Protein AF-A0A969M7G6-F1 (afdb_monomer_lite)

pLDDT: mean 88.6, std 7.88, range [50.09, 98.25]

Foldseek 3Di:
DFDPDDPPGGHQAAEDEEEDEDADAPCQQVVLVVLCVVVVVVCVVNVLSNHAYEYEYEEDHDPVSVVVCVVVRYLYQYQYPVLLLVLLVVQPARCDDDPPRDPVRNVVSVVSVVPGDPCSVVSSVVSSCVSSVVSVVSSVVSSCLSVVKAFPDKDKDFDFADDDDDDDDVRVVVCVVPDDPVPGHGDTAWMWMWTAIPSRDIDTDIGRDPVVVVVSVVSRND

Secondary structure (DSSP, 8-state):
-EES-BTTB--EE-EEEEEEEES-GGGHHHHHHHHHHHHHHHHHHTGGG--EEEEEEEE---HHHHHHHHHTT-EEEEEEHHHHHHHHGGGT------TTS-HHHHHHHHHHHHTPPTTHHHHHHHHHHHHTHHHHHHHHHHHHHHHH--EEEEEEEEEES-----SSHHHHHHHHHH--GGG----EEEEEEEEEETTS-EEEEEESSHHHHHHHHHHHT-

Radius of gyration: 25.5 Å; chains: 1; bounding box: 55×42×76 Å

Sequence (222 aa):
MEAGGTDDKLGNPKAFIEIAYRRYTKHSRNKAQEIQGAIGPLAHTYAHDHPFIGVVLAGVFTEGSLTQLRSHGFGVLYMPFKSIVKAFNVVGIDADFDEESTDAGVQSKVEAWAKLPAGATARVGSALRRIERAAFTAFLAELEKCLARKVASVYVLALHGRARELADVESAVAFIEEFDEAKAGGSFIRYEVDIRYTNKDEIHATFNAKSEAIKFLRAVST

Structure (mmCIF, N/CA/C/O backbone):
data_AF-A0A969M7G6-F1
#
_entry.id   AF-A0A969M7G6-F1
#
loop_
_atom_site.group_PDB
_atom_site.id
_atom_site.type_symbol
_atom_site.label_atom_id
_atom_site.label_alt_id
_atom_site.label_comp_id
_atom_site.label_asym_id
_atom_site.label_entity_id
_atom_site.label_seq_id
_atom_site.pdbx_PDB_ins_code
_atom_site.Cartn_x
_atom_site.Cartn_y
_atom_site.Cartn_z
_atom_site.occupancy
_atom_site.B_iso_or_equiv
_atom_site.auth_seq_id
_atom_site.auth_comp_id
_atom_site.auth_asym_id
_atom_site.auth_atom_id
_atom_site.pdbx_PDB_model_num
ATOM 1 N N . MET A 1 1 ? 1.464 -10.607 1.367 1.00 73.31 1 MET A N 1
ATOM 2 C CA . MET A 1 1 ? 0.856 -11.663 0.519 1.00 73.31 1 MET A CA 1
ATOM 3 C C . MET A 1 1 ? 1.885 -12.092 -0.499 1.00 73.31 1 MET A C 1
ATOM 5 O O . MET A 1 1 ? 2.536 -11.223 -1.072 1.00 73.31 1 MET A O 1
ATOM 9 N N . GLU A 1 2 ? 2.005 -13.391 -0.738 1.00 79.69 2 GLU A N 1
ATOM 10 C CA . GLU A 1 2 ? 3.012 -13.958 -1.635 1.00 79.69 2 GLU A CA 1
ATOM 11 C C . GLU A 1 2 ? 2.357 -14.966 -2.582 1.00 79.69 2 GLU A C 1
ATOM 13 O O . GLU A 1 2 ? 1.425 -15.670 -2.195 1.00 79.69 2 GLU A O 1
ATOM 18 N N . ALA A 1 3 ? 2.828 -15.031 -3.825 1.00 81.06 3 ALA A N 1
ATOM 19 C CA . ALA A 1 3 ? 2.446 -16.072 -4.771 1.00 81.06 3 ALA A CA 1
ATOM 20 C C . ALA A 1 3 ? 3.418 -17.253 -4.661 1.00 81.06 3 ALA A C 1
ATOM 22 O O . ALA A 1 3 ? 4.632 -17.061 -4.709 1.00 81.06 3 ALA A O 1
ATOM 23 N N . GLY A 1 4 ? 2.888 -18.472 -4.524 1.00 80.06 4 GLY A N 1
ATOM 24 C CA . GLY A 1 4 ? 3.697 -19.695 -4.430 1.00 80.06 4 GLY A CA 1
ATOM 25 C C . GLY A 1 4 ? 4.486 -19.854 -3.124 1.00 80.06 4 GLY A C 1
ATOM 26 O O . GLY A 1 4 ? 5.360 -20.719 -3.059 1.00 80.06 4 GLY A O 1
ATOM 27 N N . GLY A 1 5 ? 4.194 -19.028 -2.113 1.00 82.06 5 GLY A N 1
ATOM 28 C CA . GLY A 1 5 ? 4.747 -19.158 -0.767 1.00 82.06 5 GLY A CA 1
ATOM 29 C C . GLY A 1 5 ? 4.030 -20.237 0.045 1.00 82.06 5 GLY A C 1
ATOM 30 O O . GLY A 1 5 ? 2.867 -20.559 -0.209 1.00 82.06 5 GLY A O 1
ATOM 31 N N . THR A 1 6 ? 4.737 -20.785 1.023 1.00 82.12 6 THR A N 1
ATOM 32 C CA . THR A 1 6 ? 4.229 -21.709 2.044 1.00 82.12 6 THR A CA 1
ATOM 33 C C . THR A 1 6 ? 4.735 -21.253 3.408 1.00 82.12 6 THR A C 1
ATOM 35 O O . THR A 1 6 ? 5.626 -20.411 3.472 1.00 82.12 6 THR A O 1
ATOM 38 N N . ASP A 1 7 ? 4.248 -21.852 4.494 1.00 82.94 7 ASP A N 1
ATOM 39 C CA . ASP A 1 7 ? 4.703 -21.506 5.851 1.00 82.94 7 ASP A CA 1
ATOM 40 C C . ASP A 1 7 ? 6.236 -21.602 6.005 1.00 82.94 7 ASP A C 1
ATOM 42 O O . ASP A 1 7 ? 6.845 -20.769 6.672 1.00 82.94 7 ASP A O 1
ATOM 46 N N . ASP A 1 8 ? 6.870 -22.550 5.301 1.00 88.44 8 ASP A N 1
ATOM 47 C CA . ASP A 1 8 ? 8.324 -22.775 5.345 1.00 88.44 8 ASP A CA 1
ATOM 48 C C . ASP A 1 8 ? 9.116 -22.167 4.168 1.00 88.44 8 ASP A C 1
ATOM 50 O O . ASP A 1 8 ? 10.338 -22.323 4.093 1.00 88.44 8 ASP A O 1
ATOM 54 N N . LYS A 1 9 ? 8.456 -21.513 3.200 1.00 86.38 9 LYS A N 1
ATOM 55 C CA . LYS A 1 9 ? 9.115 -21.024 1.978 1.00 86.38 9 LYS A CA 1
ATOM 56 C C . LYS A 1 9 ? 8.538 -19.695 1.524 1.00 86.38 9 LYS A C 1
ATOM 58 O O . LYS A 1 9 ? 7.360 -19.604 1.190 1.00 86.38 9 LYS A O 1
ATOM 63 N N . LEU A 1 10 ? 9.420 -18.711 1.379 1.00 81.06 10 LEU A N 1
ATOM 64 C CA . LEU A 1 10 ? 9.074 -17.424 0.786 1.00 81.06 10 LEU A CA 1
ATOM 65 C C . LEU A 1 10 ? 8.645 -17.602 -0.677 1.00 81.06 10 LEU A C 1
ATOM 67 O O . LEU A 1 10 ? 9.361 -18.203 -1.487 1.00 81.06 10 LEU A O 1
ATOM 71 N N . GLY A 1 11 ? 7.462 -17.084 -0.990 1.00 83.69 11 GLY A N 1
ATOM 72 C CA . GLY A 1 11 ? 6.969 -16.914 -2.350 1.00 83.69 11 GLY A CA 1
ATOM 73 C C . GLY A 1 11 ? 7.357 -15.556 -2.928 1.00 83.69 11 GLY A C 1
ATOM 74 O O . GLY A 1 11 ? 8.091 -14.782 -2.318 1.00 83.69 11 GLY A O 1
ATOM 75 N N . ASN A 1 12 ? 6.822 -15.237 -4.105 1.00 83.44 12 ASN A N 1
ATOM 76 C CA . ASN A 1 12 ? 7.039 -13.934 -4.734 1.00 83.44 12 ASN A CA 1
ATOM 77 C C . ASN A 1 12 ? 6.085 -12.907 -4.109 1.00 83.44 12 ASN A C 1
ATOM 79 O O . ASN A 1 12 ? 4.863 -13.087 -4.229 1.00 83.44 12 ASN A O 1
ATOM 83 N N . PRO A 1 13 ? 6.574 -11.840 -3.453 1.00 88.44 13 PRO A N 1
ATOM 84 C CA . PRO A 1 13 ? 5.705 -10.855 -2.827 1.00 88.44 13 PRO A CA 1
ATOM 85 C C . PRO A 1 13 ? 4.804 -10.175 -3.851 1.00 88.44 13 PRO A C 1
ATOM 87 O O . PRO A 1 13 ? 5.259 -9.638 -4.855 1.00 88.44 13 PRO A O 1
ATOM 90 N N . LYS A 1 14 ? 3.496 -10.187 -3.590 1.00 89.25 14 LYS A N 1
ATOM 91 C CA . LYS A 1 14 ? 2.496 -9.519 -4.438 1.00 89.25 14 LYS A CA 1
ATOM 92 C C . LYS A 1 14 ? 1.907 -8.277 -3.784 1.00 89.25 14 LYS A C 1
ATOM 94 O O . LYS A 1 14 ? 1.402 -7.404 -4.481 1.00 89.25 14 LYS A O 1
ATOM 99 N N . ALA A 1 15 ? 1.983 -8.186 -2.457 1.00 93.19 15 ALA A N 1
ATOM 100 C CA . ALA A 1 15 ? 1.577 -6.993 -1.732 1.00 93.19 15 ALA A CA 1
ATOM 101 C C . ALA A 1 15 ? 2.295 -6.855 -0.385 1.00 93.19 15 ALA A C 1
ATOM 103 O O . ALA A 1 15 ? 2.347 -7.821 0.390 1.00 93.19 15 ALA A O 1
ATOM 104 N N . PHE A 1 16 ? 2.731 -5.631 -0.093 1.00 95.12 16 PHE A N 1
ATOM 105 C CA . PHE A 1 16 ? 3.168 -5.166 1.220 1.00 95.12 16 PHE A CA 1
ATOM 106 C C . PHE A 1 16 ? 2.138 -4.177 1.754 1.00 95.12 16 PHE A C 1
ATOM 108 O O . PHE A 1 16 ? 1.860 -3.162 1.118 1.00 95.12 16 PHE A O 1
ATOM 115 N N . ILE A 1 17 ? 1.539 -4.487 2.902 1.00 95.44 17 ILE A N 1
ATOM 116 C CA . ILE A 1 17 ? 0.495 -3.657 3.500 1.00 95.44 17 ILE A CA 1
ATOM 117 C C . ILE A 1 17 ? 0.842 -3.426 4.961 1.00 95.44 17 ILE A C 1
ATOM 119 O O . ILE A 1 17 ? 0.882 -4.375 5.739 1.00 95.44 17 ILE A O 1
ATOM 123 N N . GLU A 1 18 ? 1.051 -2.164 5.320 1.00 95.94 18 GLU A N 1
ATOM 124 C CA . GLU A 1 18 ? 1.282 -1.753 6.704 1.00 95.94 18 GLU A CA 1
ATOM 125 C C . GLU A 1 18 ? -0.018 -1.239 7.325 1.00 95.94 18 GLU A C 1
ATOM 127 O O . GLU A 1 18 ? -0.848 -0.617 6.656 1.00 95.94 18 GLU A O 1
ATOM 132 N N . ILE A 1 19 ? -0.203 -1.480 8.621 1.00 95.44 19 ILE A N 1
ATOM 133 C CA . ILE A 1 19 ? -1.392 -1.045 9.357 1.00 95.44 19 ILE A CA 1
ATOM 134 C C . ILE A 1 19 ? -0.952 -0.142 10.502 1.00 95.44 19 ILE A C 1
ATOM 136 O O . ILE A 1 19 ? -0.104 -0.515 11.307 1.00 95.44 19 ILE A O 1
ATOM 140 N N . ALA A 1 20 ? -1.552 1.043 10.618 1.00 94.56 20 ALA A N 1
ATOM 141 C CA . ALA A 1 20 ? -1.228 1.967 11.697 1.00 94.56 20 ALA A CA 1
ATOM 142 C C . ALA A 1 20 ? -2.465 2.657 12.274 1.00 94.56 20 ALA A C 1
ATOM 144 O O . ALA A 1 20 ? -3.337 3.138 11.552 1.00 94.56 20 ALA A O 1
ATOM 145 N N . TYR A 1 21 ? -2.487 2.777 13.601 1.00 92.62 21 TYR A N 1
ATOM 146 C CA . TYR A 1 21 ? -3.456 3.582 14.335 1.00 92.62 21 TYR A CA 1
ATOM 147 C C . TYR A 1 21 ? -2.776 4.783 15.001 1.00 92.62 21 TYR A C 1
ATOM 149 O O . TYR A 1 21 ? -1.680 4.665 15.564 1.00 92.62 21 TYR A O 1
ATOM 157 N N . ARG A 1 22 ? -3.427 5.950 14.956 1.00 90.25 22 ARG A N 1
ATOM 158 C CA . ARG A 1 22 ? -2.969 7.175 15.628 1.00 90.25 22 ARG A CA 1
ATOM 159 C C . ARG A 1 22 ? -4.130 7.932 16.252 1.00 90.25 22 ARG A C 1
ATOM 161 O O . ARG A 1 22 ? -5.163 8.097 15.621 1.00 90.25 22 ARG A O 1
ATOM 168 N N . ARG A 1 23 ? -3.938 8.474 17.456 1.00 84.94 23 ARG A N 1
ATOM 169 C CA . ARG A 1 23 ? -4.946 9.322 18.114 1.00 84.94 23 ARG A CA 1
ATOM 170 C C . ARG A 1 23 ? -4.686 10.826 17.977 1.00 84.94 23 ARG A C 1
ATOM 172 O O . ARG A 1 23 ? -5.643 11.597 17.999 1.00 84.94 23 ARG A O 1
ATOM 179 N N . TYR A 1 24 ? -3.430 11.228 17.770 1.00 79.62 24 TYR A N 1
ATOM 180 C CA . TYR A 1 24 ? -2.993 12.629 17.790 1.00 79.62 24 TYR A CA 1
ATOM 181 C C . TYR A 1 24 ? -2.237 13.032 16.519 1.00 79.62 24 TYR A C 1
ATOM 183 O O . TYR A 1 24 ? -1.499 12.235 15.936 1.00 79.62 24 TYR A O 1
ATOM 191 N N . THR A 1 25 ? -2.381 14.298 16.113 1.00 71.25 25 THR A N 1
ATOM 192 C CA . THR A 1 25 ? -1.788 14.849 14.880 1.00 71.25 25 THR A CA 1
ATOM 193 C C . THR A 1 25 ? -0.277 15.072 14.965 1.00 71.25 25 THR A C 1
ATOM 195 O O . THR A 1 25 ? 0.385 14.952 13.930 1.00 71.25 25 THR A O 1
ATOM 198 N N . LYS A 1 26 ? 0.271 15.351 16.166 1.00 73.00 26 LYS A N 1
ATOM 199 C CA . LYS A 1 26 ? 1.675 15.766 16.411 1.00 73.00 26 LYS A CA 1
ATOM 200 C C . LYS A 1 26 ? 2.723 14.844 15.766 1.00 73.00 26 LYS A C 1
ATOM 202 O O . LYS A 1 26 ? 3.787 15.310 15.380 1.00 73.00 26 LYS A O 1
ATOM 207 N N . HIS A 1 27 ? 2.405 13.560 15.581 1.00 75.25 27 HIS A N 1
ATOM 208 C CA . HIS A 1 27 ? 3.323 12.561 15.013 1.00 75.25 27 HIS A CA 1
ATOM 209 C C . HIS A 1 27 ? 2.786 11.856 13.758 1.00 75.25 27 HIS A C 1
ATOM 211 O O . HIS A 1 27 ? 3.322 10.827 13.347 1.00 75.25 27 HIS A O 1
ATOM 217 N N . SER A 1 28 ? 1.732 12.388 13.133 1.00 80.31 28 SER A N 1
ATOM 218 C CA . SER A 1 28 ? 1.137 11.792 11.923 1.00 80.31 28 SER A CA 1
ATOM 219 C C . SER A 1 28 ? 2.122 11.749 10.746 1.00 80.31 28 SER A C 1
ATOM 221 O O . SER A 1 28 ? 2.240 10.715 10.089 1.00 80.31 28 SER A O 1
ATOM 223 N N . ARG A 1 29 ? 2.903 12.822 10.551 1.00 84.81 29 ARG A N 1
ATOM 224 C CA . ARG A 1 29 ? 3.941 12.901 9.510 1.00 84.81 29 ARG A CA 1
ATOM 225 C C . ARG A 1 29 ? 5.091 11.925 9.760 1.00 84.81 29 ARG A C 1
ATOM 227 O O . ARG A 1 29 ? 5.474 11.200 8.849 1.00 84.81 29 ARG A O 1
ATOM 234 N N . ASN A 1 30 ? 5.586 11.857 10.997 1.00 87.94 30 ASN A N 1
ATOM 235 C CA . ASN A 1 30 ? 6.646 10.915 11.372 1.00 87.94 30 ASN A CA 1
ATOM 236 C C . ASN A 1 30 ? 6.187 9.473 11.142 1.00 87.94 30 ASN A C 1
ATOM 238 O O . ASN A 1 30 ? 6.932 8.675 10.588 1.00 87.94 30 ASN A O 1
ATOM 242 N N . LYS A 1 31 ? 4.927 9.151 11.470 1.00 90.88 31 LYS A N 1
ATOM 243 C CA . LYS A 1 31 ? 4.390 7.812 11.210 1.00 90.88 31 LYS A CA 1
ATOM 244 C C . LYS A 1 31 ? 4.300 7.498 9.720 1.00 90.88 31 LYS A C 1
ATOM 246 O O . LYS A 1 31 ? 4.636 6.389 9.329 1.00 90.88 31 LYS A O 1
ATOM 251 N N . ALA A 1 32 ? 3.890 8.454 8.888 1.00 90.62 32 ALA A N 1
ATOM 252 C CA . ALA A 1 32 ? 3.923 8.266 7.439 1.00 90.62 32 ALA A CA 1
ATOM 253 C C . ALA A 1 32 ? 5.352 7.983 6.936 1.00 90.62 32 ALA A C 1
ATOM 255 O O . ALA A 1 32 ? 5.535 7.087 6.118 1.00 90.62 32 ALA A O 1
ATOM 256 N N . GLN A 1 33 ? 6.363 8.672 7.473 1.00 91.75 33 GLN A N 1
ATOM 257 C CA . GLN A 1 33 ? 7.773 8.427 7.143 1.00 91.75 33 GLN A CA 1
ATOM 258 C C . GLN A 1 33 ? 8.279 7.066 7.640 1.00 91.75 33 GLN A C 1
ATOM 260 O O . GLN A 1 33 ? 8.970 6.383 6.896 1.00 91.75 33 GLN A O 1
ATOM 265 N N . GLU A 1 34 ? 7.912 6.637 8.852 1.00 93.62 34 GLU A N 1
ATOM 266 C CA . GLU A 1 34 ? 8.230 5.292 9.363 1.00 93.62 34 GLU A CA 1
ATOM 267 C C . GLU A 1 34 ? 7.677 4.202 8.434 1.00 93.62 34 GLU A C 1
ATOM 269 O O . GLU A 1 34 ? 8.389 3.267 8.081 1.00 93.62 34 GLU A O 1
ATOM 274 N N . ILE A 1 35 ? 6.419 4.346 7.999 1.00 94.12 35 ILE A N 1
ATOM 275 C CA . ILE A 1 35 ? 5.759 3.398 7.088 1.00 94.12 35 ILE A CA 1
ATOM 276 C C . ILE A 1 35 ? 6.490 3.356 5.740 1.00 94.12 35 ILE A C 1
ATOM 278 O O . ILE A 1 35 ? 6.764 2.278 5.213 1.00 94.12 35 ILE A O 1
ATOM 282 N N . GLN A 1 36 ? 6.853 4.522 5.202 1.00 92.94 36 GLN A N 1
ATOM 283 C CA . GLN A 1 36 ? 7.645 4.615 3.975 1.00 92.94 36 GLN A CA 1
ATOM 284 C C . GLN A 1 36 ? 9.022 3.971 4.129 1.00 92.94 36 GLN A C 1
ATOM 286 O O . GLN A 1 36 ? 9.447 3.237 3.243 1.00 92.94 36 GLN A O 1
ATOM 291 N N . GLY A 1 37 ? 9.699 4.208 5.252 1.00 91.75 37 GLY A N 1
ATOM 292 C CA . GLY A 1 37 ? 11.002 3.618 5.548 1.00 91.75 37 GLY A CA 1
ATOM 293 C C . GLY A 1 37 ? 10.954 2.099 5.723 1.00 91.75 37 GLY A C 1
ATOM 294 O O . GLY A 1 37 ? 11.943 1.436 5.435 1.00 91.75 37 GLY A O 1
ATOM 295 N N . ALA A 1 38 ? 9.816 1.542 6.145 1.00 92.56 38 ALA A N 1
ATOM 296 C CA . ALA A 1 38 ? 9.631 0.100 6.290 1.00 92.56 38 ALA A CA 1
ATOM 297 C C . ALA A 1 38 ? 9.291 -0.592 4.958 1.00 92.56 38 ALA A C 1
ATOM 299 O O . ALA A 1 38 ? 9.902 -1.600 4.610 1.00 92.56 38 ALA A O 1
ATOM 300 N N . ILE A 1 39 ? 8.333 -0.052 4.196 1.00 93.25 39 ILE A N 1
ATOM 301 C CA . ILE A 1 39 ? 7.860 -0.684 2.952 1.00 93.25 39 ILE A CA 1
ATOM 302 C C . ILE A 1 39 ? 8.731 -0.322 1.746 1.00 93.25 39 ILE A C 1
ATOM 304 O O . ILE A 1 39 ? 8.930 -1.161 0.872 1.00 93.25 39 ILE A O 1
ATOM 308 N N . GLY A 1 40 ? 9.268 0.897 1.681 1.00 89.94 40 GLY A N 1
ATOM 309 C CA . GLY A 1 40 ? 10.064 1.377 0.549 1.00 89.94 40 GLY A CA 1
ATOM 310 C C . GLY A 1 40 ? 11.240 0.461 0.185 1.00 89.94 40 GLY A C 1
ATOM 311 O O . GLY A 1 40 ? 11.355 0.088 -0.983 1.00 89.94 40 GLY A O 1
ATOM 312 N N . PRO A 1 41 ? 12.075 0.026 1.151 1.00 92.31 41 PRO A N 1
ATOM 313 C CA . PRO A 1 41 ? 13.156 -0.918 0.882 1.00 92.31 41 PRO A CA 1
ATOM 314 C C . PRO A 1 41 ? 12.655 -2.247 0.314 1.00 92.31 41 PRO A C 1
ATOM 316 O O . PRO A 1 41 ? 13.229 -2.743 -0.649 1.00 92.31 41 PRO A O 1
ATOM 319 N N . LEU A 1 42 ? 11.552 -2.788 0.843 1.00 91.44 42 LEU A N 1
ATOM 320 C CA . LEU A 1 42 ? 10.951 -4.026 0.336 1.00 91.44 42 LEU A CA 1
ATOM 321 C C . LEU A 1 42 ? 10.437 -3.846 -1.097 1.00 91.44 42 LEU A C 1
ATOM 323 O O . LEU A 1 42 ? 10.711 -4.674 -1.961 1.00 91.44 42 LEU A O 1
ATOM 327 N N . ALA A 1 43 ? 9.748 -2.741 -1.377 1.00 88.31 43 ALA A N 1
ATOM 328 C CA . ALA A 1 43 ? 9.272 -2.420 -2.718 1.00 88.31 43 ALA A CA 1
ATOM 329 C C . ALA A 1 43 ? 10.425 -2.321 -3.729 1.00 88.31 43 ALA A C 1
ATOM 331 O O . ALA A 1 43 ? 10.285 -2.769 -4.863 1.00 88.31 43 ALA A O 1
ATOM 332 N N . HIS A 1 44 ? 11.576 -1.788 -3.305 1.00 87.62 44 HIS A N 1
ATOM 333 C CA . HIS A 1 44 ? 12.779 -1.730 -4.129 1.00 87.62 44 HIS A CA 1
ATOM 334 C C . HIS A 1 44 ? 13.417 -3.112 -4.330 1.00 87.62 44 HIS A C 1
ATOM 336 O O . HIS A 1 44 ? 13.716 -3.489 -5.461 1.00 87.62 44 HIS A O 1
ATOM 342 N N . THR A 1 45 ? 13.580 -3.897 -3.260 1.00 89.38 45 THR A N 1
ATOM 343 C CA . THR A 1 45 ? 14.127 -5.263 -3.329 1.00 89.38 45 THR A CA 1
ATOM 344 C C . THR A 1 45 ? 13.308 -6.163 -4.253 1.00 89.38 45 THR A C 1
ATOM 346 O O . THR A 1 45 ? 13.877 -6.948 -5.007 1.00 89.38 45 THR A O 1
ATOM 349 N N . TYR A 1 46 ? 11.982 -6.021 -4.231 1.00 87.62 46 TYR A N 1
ATOM 350 C CA . TYR A 1 46 ? 11.053 -6.816 -5.033 1.00 87.62 46 TYR A CA 1
ATOM 351 C C . TYR A 1 46 ? 10.484 -6.036 -6.227 1.00 87.62 46 TYR A C 1
ATOM 353 O O . TYR A 1 46 ? 9.405 -6.355 -6.719 1.00 87.62 46 TYR A O 1
ATOM 361 N N . ALA A 1 47 ? 11.200 -5.024 -6.734 1.00 84.06 47 ALA A N 1
ATOM 362 C CA . ALA A 1 47 ? 10.713 -4.174 -7.825 1.00 84.06 47 ALA A CA 1
ATOM 363 C C . ALA A 1 47 ? 10.344 -4.969 -9.093 1.00 84.06 47 ALA A C 1
ATOM 365 O O . ALA A 1 47 ? 9.414 -4.602 -9.805 1.00 84.06 47 ALA A O 1
ATOM 366 N N . HIS A 1 48 ? 11.018 -6.096 -9.342 1.00 78.50 48 HIS A N 1
ATOM 367 C CA . HIS A 1 48 ? 10.728 -6.994 -10.464 1.00 78.50 48 HIS A CA 1
ATOM 368 C C . HIS A 1 48 ? 9.382 -7.723 -10.347 1.00 78.50 48 HIS A C 1
ATOM 370 O O . HIS A 1 48 ? 8.797 -8.079 -11.366 1.00 78.50 48 HIS A O 1
ATOM 376 N N . ASP A 1 49 ? 8.872 -7.914 -9.128 1.00 79.94 49 ASP A N 1
ATOM 377 C CA . ASP A 1 49 ? 7.522 -8.431 -8.883 1.00 79.94 49 ASP A CA 1
ATOM 378 C C . ASP A 1 49 ? 6.472 -7.313 -8.880 1.00 79.94 49 ASP A C 1
ATOM 380 O O . ASP A 1 49 ? 5.270 -7.592 -8.865 1.00 79.94 49 ASP A O 1
ATOM 384 N N . HIS A 1 50 ? 6.937 -6.056 -8.885 1.00 83.81 50 HIS A N 1
ATOM 385 C CA . HIS A 1 50 ? 6.181 -4.808 -8.859 1.00 83.81 50 HIS A CA 1
ATOM 386 C C . HIS A 1 50 ? 4.972 -4.886 -7.897 1.00 83.81 50 HIS A C 1
ATOM 388 O O . HIS A 1 50 ? 3.827 -4.731 -8.334 1.00 83.81 50 HIS A O 1
ATOM 394 N N . PRO A 1 51 ? 5.204 -5.213 -6.610 1.00 90.56 51 PRO A N 1
ATOM 395 C CA . PRO A 1 51 ? 4.154 -5.535 -5.650 1.00 90.56 51 PRO A CA 1
ATOM 396 C C . PRO A 1 51 ? 3.259 -4.331 -5.365 1.00 90.56 51 PRO A C 1
ATOM 398 O O . PRO A 1 51 ? 3.701 -3.182 -5.397 1.00 90.56 51 PRO A O 1
ATOM 401 N N . PHE A 1 52 ? 2.009 -4.595 -4.989 1.00 93.94 52 PHE A N 1
ATOM 402 C CA . PHE A 1 52 ? 1.152 -3.559 -4.429 1.00 93.94 52 PHE A CA 1
ATOM 403 C C . PHE A 1 52 ? 1.738 -3.065 -3.103 1.00 93.94 52 PHE A C 1
ATOM 405 O O . PHE A 1 52 ? 1.951 -3.857 -2.181 1.00 93.94 52 PHE A O 1
ATOM 412 N N . ILE A 1 53 ? 1.954 -1.760 -2.974 1.00 95.81 53 ILE A N 1
ATOM 413 C CA . ILE A 1 53 ? 2.308 -1.140 -1.697 1.00 95.81 53 ILE A CA 1
ATOM 414 C C . ILE A 1 53 ? 1.093 -0.412 -1.136 1.00 95.81 53 ILE A C 1
ATOM 416 O O . ILE A 1 53 ? 0.504 0.458 -1.774 1.00 95.81 53 ILE A O 1
ATOM 420 N N . GLY A 1 54 ? 0.684 -0.803 0.064 1.00 96.81 54 GLY A N 1
ATOM 421 C CA . GLY A 1 54 ? -0.548 -0.342 0.677 1.00 96.81 54 GLY A CA 1
ATOM 422 C C . GLY A 1 54 ? -0.368 0.065 2.126 1.00 96.81 54 GLY A C 1
ATOM 423 O O . GLY A 1 54 ? 0.544 -0.378 2.823 1.00 96.81 54 GLY A O 1
ATOM 424 N N . VAL A 1 55 ? -1.283 0.899 2.599 1.00 97.56 55 VAL A N 1
ATOM 425 C CA . VAL A 1 55 ? -1.361 1.261 4.006 1.00 97.56 55 VAL A CA 1
ATOM 426 C C . VAL A 1 55 ? -2.810 1.387 4.461 1.00 97.56 55 VAL A C 1
ATOM 428 O O . VAL A 1 55 ? -3.638 2.021 3.804 1.00 97.56 55 VAL A O 1
ATOM 431 N N . VAL A 1 56 ? -3.106 0.786 5.612 1.00 97.38 56 VAL A N 1
ATOM 432 C CA . VAL A 1 56 ? -4.386 0.912 6.310 1.00 97.38 56 VAL A CA 1
ATOM 433 C C . VAL A 1 56 ? -4.180 1.788 7.539 1.00 97.38 56 VAL A C 1
ATOM 435 O O . VAL A 1 56 ? -3.545 1.396 8.516 1.00 97.38 56 VAL A O 1
ATOM 438 N N . LEU A 1 57 ? -4.716 3.000 7.482 1.00 97.00 57 LEU A N 1
ATOM 439 C CA . LEU A 1 57 ? -4.574 4.023 8.504 1.00 97.00 57 LEU A CA 1
ATOM 440 C C . LEU A 1 57 ? -5.884 4.211 9.252 1.00 97.00 57 LEU A C 1
ATOM 442 O O . LEU A 1 57 ? -6.935 4.407 8.647 1.00 97.00 57 LEU A O 1
ATOM 446 N N . ALA A 1 58 ? -5.815 4.215 10.575 1.00 95.12 58 ALA A N 1
ATOM 447 C CA . ALA A 1 58 ? -6.956 4.447 11.441 1.00 95.12 58 ALA A CA 1
ATOM 448 C C . ALA A 1 58 ? -6.677 5.593 12.424 1.00 95.12 58 ALA A C 1
ATOM 450 O O . ALA A 1 58 ? -5.580 5.715 12.972 1.00 95.12 58 ALA A O 1
ATOM 451 N N . GLY A 1 59 ? -7.686 6.421 12.679 1.00 94.12 59 GLY A N 1
ATOM 452 C CA . GLY A 1 59 ? -7.622 7.479 13.678 1.00 94.12 59 GLY A CA 1
ATOM 453 C C . GLY A 1 59 ? -7.316 8.854 13.081 1.00 94.12 59 GLY A C 1
ATOM 454 O O . GLY A 1 59 ? -8.099 9.348 12.278 1.00 94.12 59 GLY A O 1
ATOM 455 N N . VAL A 1 60 ? -6.246 9.520 13.510 1.00 93.38 60 VAL A N 1
ATOM 456 C CA . VAL A 1 60 ? -5.971 10.926 13.178 1.00 93.38 60 VAL A CA 1
ATOM 457 C C . VAL A 1 60 ? -4.701 11.057 12.340 1.00 93.38 60 VAL A C 1
ATOM 459 O O . VAL A 1 60 ? -3.585 10.984 12.856 1.00 93.38 60 VAL A O 1
ATOM 462 N N . PHE A 1 61 ? -4.886 11.305 11.043 1.00 94.38 61 PHE A N 1
ATOM 463 C CA . PHE A 1 61 ? -3.824 11.617 10.085 1.00 94.38 61 PHE A CA 1
ATOM 464 C C . PHE A 1 61 ? -4.130 12.931 9.360 1.00 94.38 61 PHE A C 1
ATOM 466 O O . PHE A 1 61 ? -5.285 13.231 9.064 1.00 94.38 61 PHE A O 1
ATOM 473 N N . THR A 1 62 ? -3.095 13.729 9.096 1.00 93.75 62 THR A N 1
ATOM 474 C CA . THR A 1 62 ? -3.224 14.989 8.349 1.00 93.75 62 THR A CA 1
ATOM 475 C C . THR A 1 62 ? -3.256 14.733 6.843 1.00 93.75 62 THR A C 1
ATOM 477 O O . THR A 1 62 ? -2.587 13.818 6.361 1.00 93.75 62 THR A O 1
ATOM 480 N N . GLU A 1 63 ? -3.941 15.588 6.077 1.00 93.69 63 GLU A N 1
ATOM 481 C CA . GLU A 1 63 ? -3.967 15.492 4.605 1.00 93.69 63 GLU A CA 1
ATOM 482 C C . GLU A 1 63 ? -2.571 15.542 3.973 1.00 93.69 63 GLU A C 1
ATOM 484 O O . GLU A 1 63 ? -2.317 14.857 2.984 1.00 93.69 63 GLU A O 1
ATOM 489 N N . GLY A 1 64 ? -1.633 16.284 4.574 1.00 93.56 64 GLY A N 1
ATOM 490 C CA . GLY A 1 64 ? -0.235 16.289 4.138 1.00 93.56 64 GLY A CA 1
ATOM 491 C C . GLY A 1 64 ? 0.423 14.910 4.250 1.00 93.56 64 GLY A C 1
ATOM 492 O O . GLY A 1 64 ? 1.117 14.488 3.330 1.00 93.56 64 GLY A O 1
ATOM 493 N N . SER A 1 65 ? 0.149 14.169 5.329 1.00 93.31 65 SER A N 1
ATOM 494 C CA . SER A 1 65 ? 0.677 12.808 5.520 1.00 93.31 65 SER A CA 1
ATOM 495 C C . SER A 1 65 ? 0.050 11.816 4.535 1.00 93.31 65 SER A C 1
ATOM 497 O O . SER A 1 65 ? 0.745 10.968 3.979 1.00 93.31 65 SER A O 1
ATOM 499 N N . LEU A 1 66 ? -1.260 11.940 4.287 1.00 95.69 66 LEU A N 1
ATOM 500 C CA . LEU A 1 66 ? -1.976 11.091 3.329 1.00 95.69 66 LEU A CA 1
ATOM 501 C C . LEU A 1 66 ? -1.511 11.352 1.893 1.00 95.69 66 LEU A C 1
ATOM 503 O O . LEU A 1 66 ? -1.253 10.413 1.146 1.00 95.69 66 LEU A O 1
ATOM 507 N N . THR A 1 67 ? -1.372 12.625 1.519 1.00 95.25 67 THR A N 1
ATOM 508 C CA . THR A 1 67 ? -0.850 13.038 0.210 1.00 95.25 67 THR A CA 1
ATOM 509 C C . THR A 1 67 ? 0.577 12.546 0.021 1.00 95.25 67 THR A C 1
ATOM 511 O O . THR A 1 67 ? 0.866 11.951 -1.008 1.00 95.25 67 THR A O 1
ATOM 514 N N . GLN A 1 68 ? 1.441 12.689 1.030 1.00 93.56 68 GLN A N 1
ATOM 515 C CA . GLN A 1 68 ? 2.807 12.170 0.979 1.00 93.56 68 GLN A CA 1
ATOM 516 C C . GLN A 1 68 ? 2.828 10.668 0.659 1.00 93.56 68 GLN A C 1
ATOM 518 O O . GLN A 1 68 ? 3.548 10.260 -0.247 1.00 93.56 68 GLN A O 1
ATOM 523 N N . LEU A 1 69 ? 2.028 9.851 1.351 1.00 95.50 69 LEU A N 1
ATOM 524 C CA . LEU A 1 69 ? 1.955 8.408 1.087 1.00 95.50 69 LEU A CA 1
ATOM 525 C C . LEU A 1 69 ? 1.491 8.115 -0.346 1.00 95.50 69 LEU A C 1
ATOM 527 O O . LEU A 1 69 ? 2.159 7.366 -1.057 1.00 95.50 69 LEU A O 1
ATOM 531 N N . ARG A 1 70 ? 0.412 8.765 -0.799 1.00 95.50 70 ARG A N 1
ATOM 532 C CA . ARG A 1 70 ? -0.102 8.614 -2.172 1.00 95.50 70 ARG A CA 1
ATOM 533 C C . ARG A 1 70 ? 0.940 9.001 -3.225 1.00 95.50 70 ARG A C 1
ATOM 535 O O . ARG A 1 70 ? 1.126 8.271 -4.189 1.00 95.50 70 ARG A O 1
ATOM 542 N N . SER A 1 71 ? 1.661 10.105 -3.023 1.00 92.56 71 SER A N 1
ATOM 543 C CA . SER A 1 71 ? 2.719 10.567 -3.934 1.00 92.56 71 SER A CA 1
ATOM 544 C C . SER A 1 71 ? 3.913 9.612 -4.022 1.00 92.56 71 SER A C 1
ATOM 546 O O . SER A 1 71 ? 4.639 9.659 -5.005 1.00 92.56 71 SER A O 1
ATOM 548 N N . HIS A 1 72 ? 4.110 8.741 -3.029 1.00 91.62 72 HIS A N 1
ATOM 549 C CA . HIS A 1 72 ? 5.134 7.688 -3.051 1.00 91.62 72 HIS A CA 1
ATOM 550 C C . HIS A 1 72 ? 4.572 6.332 -3.513 1.00 91.62 72 HIS A C 1
ATOM 552 O O . HIS A 1 72 ? 5.183 5.298 -3.266 1.00 91.62 72 HIS A O 1
ATOM 558 N N . GLY A 1 73 ? 3.398 6.326 -4.153 1.00 91.88 73 GLY A N 1
ATOM 559 C CA . GLY A 1 73 ? 2.811 5.138 -4.772 1.00 91.88 73 GLY A CA 1
ATOM 560 C C . GLY A 1 73 ? 1.989 4.248 -3.839 1.00 91.88 73 GLY A C 1
ATOM 561 O O . GLY A 1 73 ? 1.554 3.185 -4.268 1.00 91.88 73 GLY A O 1
ATOM 562 N N . PHE A 1 74 ? 1.740 4.651 -2.587 1.00 96.56 74 PHE A N 1
ATOM 563 C CA . PHE A 1 74 ? 0.925 3.844 -1.676 1.00 96.56 74 PHE A CA 1
ATOM 564 C C . PHE A 1 74 ? -0.562 3.915 -2.029 1.00 96.56 74 PHE A C 1
ATOM 566 O O . PHE A 1 74 ? -1.151 4.998 -2.091 1.00 96.56 74 PHE A O 1
ATOM 573 N N . GLY A 1 75 ? -1.206 2.750 -2.107 1.00 96.75 75 GLY A N 1
ATOM 574 C CA . GLY A 1 75 ? -2.647 2.646 -1.917 1.00 96.75 75 GLY A CA 1
ATOM 575 C C . GLY A 1 75 ? -2.996 2.971 -0.462 1.00 96.75 75 GLY A C 1
ATOM 576 O O . GLY A 1 75 ? -2.449 2.366 0.457 1.00 96.75 75 GLY A O 1
ATOM 577 N N . VAL A 1 76 ? -3.895 3.929 -0.224 1.00 97.56 76 VAL A N 1
ATOM 578 C CA . VAL A 1 76 ? -4.221 4.398 1.135 1.00 97.56 76 VAL A CA 1
ATOM 579 C C . VAL A 1 76 ? -5.681 4.114 1.471 1.00 97.56 76 VAL A C 1
ATOM 581 O O . VAL A 1 76 ? -6.580 4.735 0.904 1.00 97.56 76 VAL A O 1
ATOM 584 N N . LEU A 1 77 ? -5.913 3.243 2.454 1.00 98.06 77 LEU A N 1
ATOM 585 C CA . LEU A 1 77 ? -7.193 3.117 3.148 1.00 98.06 77 LEU A CA 1
ATOM 586 C C . LEU A 1 77 ? -7.117 3.916 4.448 1.00 98.06 77 LEU A C 1
ATOM 588 O O . LEU A 1 77 ? -6.455 3.491 5.388 1.00 98.06 77 LEU A O 1
ATOM 592 N N . TYR A 1 78 ? -7.792 5.062 4.517 1.00 97.56 78 TYR A N 1
ATOM 593 C CA . TYR A 1 78 ? -7.840 5.884 5.727 1.00 97.56 78 TYR A CA 1
ATOM 594 C C . TYR A 1 78 ? -9.233 5.861 6.356 1.00 97.56 78 TYR A C 1
ATOM 596 O O . TYR A 1 78 ? -10.222 6.150 5.692 1.00 97.56 78 TYR A O 1
ATOM 604 N N . MET A 1 79 ? -9.290 5.532 7.646 1.00 97.25 79 MET A N 1
ATOM 605 C CA . MET A 1 79 ? -10.497 5.512 8.465 1.00 97.25 79 MET A CA 1
ATOM 606 C C . MET A 1 79 ? -10.348 6.538 9.598 1.00 97.25 79 MET A C 1
ATOM 608 O O . MET A 1 79 ? -9.601 6.293 10.553 1.00 97.25 79 MET A O 1
ATOM 612 N N . PRO A 1 80 ? -11.028 7.694 9.531 1.00 96.38 80 PRO A N 1
ATOM 613 C CA . PRO A 1 80 ? -10.853 8.752 10.513 1.00 96.38 80 PRO A CA 1
ATOM 614 C C . PRO A 1 80 ? -11.393 8.341 11.888 1.00 96.38 80 PRO A C 1
ATOM 616 O O . PRO A 1 80 ? -12.357 7.584 12.001 1.00 96.38 80 PRO A O 1
ATOM 619 N N . PHE A 1 81 ? -10.816 8.899 12.955 1.00 95.69 81 PHE A N 1
ATOM 620 C CA . PHE A 1 81 ? -11.189 8.583 14.340 1.00 95.69 81 PHE A CA 1
ATOM 621 C C . PHE A 1 81 ? -12.695 8.727 14.606 1.00 95.69 81 PHE A C 1
ATOM 623 O O . PHE A 1 81 ? -13.305 7.864 15.230 1.00 95.69 81 PHE A O 1
ATOM 630 N N . LYS A 1 82 ? -13.332 9.759 14.039 1.00 95.94 82 LYS A N 1
ATOM 631 C CA . LYS A 1 82 ? -14.785 9.971 14.154 1.00 95.94 82 LYS A CA 1
ATOM 632 C C . LYS A 1 82 ? -15.604 8.786 13.631 1.00 95.94 82 LYS A C 1
ATOM 634 O O . LYS A 1 82 ? -16.636 8.448 14.208 1.00 95.94 82 LYS A O 1
ATOM 639 N N . SER A 1 83 ? -15.148 8.137 12.564 1.00 97.56 83 SER A N 1
ATOM 640 C CA . SER A 1 83 ? -15.810 6.954 12.011 1.00 97.56 83 SER A CA 1
ATOM 641 C C . SER A 1 83 ? -15.636 5.731 12.903 1.00 97.56 83 SER A C 1
ATOM 643 O O . SER A 1 83 ? -16.553 4.917 12.999 1.00 97.56 83 SER A O 1
ATOM 645 N N . ILE A 1 84 ? -14.509 5.639 13.613 1.00 96.06 84 ILE A N 1
ATOM 646 C CA . ILE A 1 84 ? -14.267 4.610 14.630 1.00 96.06 84 ILE A CA 1
ATOM 647 C C . ILE A 1 84 ? -15.243 4.802 15.792 1.00 96.06 84 ILE A C 1
ATOM 649 O O . ILE A 1 84 ? -15.999 3.883 16.089 1.00 96.06 84 ILE A O 1
ATOM 653 N N . VAL A 1 85 ? -15.322 6.003 16.374 1.00 96.88 85 VAL A N 1
ATOM 654 C CA . VAL A 1 85 ? -16.284 6.313 17.451 1.00 96.88 85 VAL A CA 1
ATOM 655 C C . VAL A 1 85 ? -17.715 5.972 17.016 1.00 96.88 85 VAL A C 1
ATOM 657 O O . VAL A 1 85 ? -18.432 5.244 17.703 1.00 96.88 85 VAL A O 1
ATOM 660 N N . LYS A 1 86 ? -18.110 6.391 15.807 1.00 97.88 86 LYS A N 1
ATOM 661 C CA . LYS A 1 86 ? -19.428 6.071 15.238 1.00 97.88 86 LYS A CA 1
ATOM 662 C C . LYS A 1 86 ? -19.663 4.564 15.075 1.00 97.88 86 LYS A C 1
ATOM 664 O O . LYS A 1 86 ? -20.790 4.106 15.255 1.00 97.88 86 LYS A O 1
ATOM 669 N N . ALA A 1 87 ? -18.635 3.793 14.726 1.00 97.81 87 ALA A N 1
ATOM 670 C CA . ALA A 1 87 ? -18.736 2.343 14.610 1.00 97.81 87 ALA A CA 1
ATOM 671 C C . ALA A 1 87 ? -18.910 1.663 15.975 1.00 97.81 87 ALA A C 1
ATOM 673 O O . ALA A 1 87 ? -19.674 0.709 16.064 1.00 97.81 87 ALA A O 1
ATOM 674 N N . PHE A 1 88 ? -18.261 2.153 17.033 1.00 97.44 88 PHE A N 1
ATOM 675 C CA . PHE A 1 88 ? -18.406 1.614 18.392 1.00 97.44 88 PHE A CA 1
ATOM 676 C C . PHE A 1 88 ? -19.783 1.914 19.005 1.00 97.44 88 PHE A C 1
ATOM 678 O O . PHE A 1 88 ? -20.347 1.066 19.701 1.00 97.44 88 PHE A O 1
ATOM 685 N N . ASN A 1 89 ? -20.406 3.039 18.642 1.00 96.81 89 ASN A N 1
ATOM 686 C CA . ASN A 1 89 ? -21.756 3.375 19.109 1.00 96.81 89 ASN A CA 1
ATOM 687 C C . ASN A 1 89 ? -22.813 2.311 18.751 1.00 96.81 89 ASN A C 1
ATOM 689 O O . ASN A 1 89 ? -23.817 2.187 19.448 1.00 96.81 89 ASN A O 1
ATOM 693 N N . VAL A 1 90 ? -22.597 1.482 17.717 1.00 97.38 90 VAL A N 1
ATOM 694 C CA . VAL A 1 90 ? -23.541 0.402 17.354 1.00 97.38 90 VAL A CA 1
ATOM 695 C C . VAL A 1 90 ? -23.638 -0.706 18.408 1.00 97.38 90 VAL A C 1
ATOM 697 O O . VAL A 1 90 ? -24.578 -1.501 18.374 1.00 97.38 90 VAL A O 1
ATOM 700 N N . VAL A 1 91 ? -22.664 -0.781 19.318 1.00 97.00 91 VAL A N 1
ATOM 701 C CA . VAL A 1 91 ? -22.650 -1.700 20.464 1.00 97.00 91 VAL A CA 1
ATOM 702 C C . VAL A 1 91 ? -22.781 -0.960 21.798 1.00 97.00 91 VAL A C 1
ATOM 704 O O . VAL A 1 91 ? -22.546 -1.553 22.843 1.00 97.00 91 VAL A O 1
ATOM 707 N N . GLY A 1 92 ? -23.181 0.316 21.770 1.00 96.12 92 GLY A N 1
ATOM 708 C CA . GLY A 1 92 ? -23.412 1.121 22.971 1.00 96.12 92 GLY A CA 1
ATOM 709 C C . GLY A 1 92 ? -22.140 1.612 23.665 1.00 96.12 92 GLY A C 1
ATOM 710 O O . GLY A 1 92 ? -22.214 2.026 24.816 1.00 96.12 92 GLY A O 1
ATOM 711 N N . ILE A 1 93 ? -20.987 1.565 22.991 1.00 96.38 93 ILE A N 1
ATOM 712 C CA . ILE A 1 93 ? -19.724 2.079 23.527 1.00 96.38 93 ILE A CA 1
ATOM 713 C C . ILE A 1 93 ? -19.416 3.409 22.854 1.00 96.38 93 ILE A C 1
ATOM 715 O O . ILE A 1 93 ? -19.190 3.454 21.646 1.00 96.38 93 ILE A O 1
ATOM 719 N N . ASP A 1 94 ? -19.341 4.470 23.649 1.00 94.88 94 ASP A N 1
ATOM 720 C CA . ASP A 1 94 ? -18.689 5.700 23.225 1.00 94.88 94 ASP A CA 1
ATOM 721 C C . ASP A 1 94 ? -17.170 5.511 23.328 1.00 94.88 94 ASP A C 1
ATOM 723 O O . ASP A 1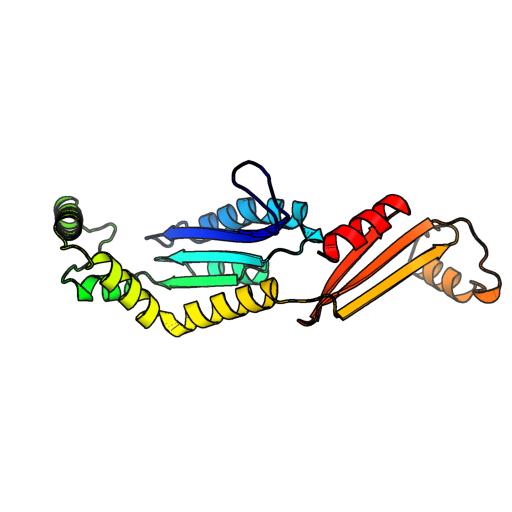 94 ? -16.604 5.494 24.423 1.00 94.88 94 ASP A O 1
ATOM 727 N N . ALA A 1 95 ? -16.516 5.331 22.183 1.00 93.19 95 ALA A N 1
ATOM 728 C CA . ALA A 1 95 ? -15.071 5.149 22.096 1.00 93.19 95 ALA A CA 1
ATOM 729 C C . ALA A 1 95 ? -14.293 6.470 21.968 1.00 93.19 95 ALA A C 1
ATOM 731 O O . ALA A 1 95 ? -13.099 6.429 21.672 1.00 93.19 95 ALA A O 1
ATOM 732 N N . ASP A 1 96 ? -14.937 7.628 22.149 1.00 94.06 96 ASP A N 1
ATOM 733 C CA . ASP A 1 96 ? -14.224 8.904 22.177 1.00 94.06 96 ASP A CA 1
ATOM 734 C C . ASP A 1 96 ? -13.384 9.034 23.456 1.00 94.06 96 ASP A C 1
ATOM 736 O O . ASP A 1 96 ? -13.812 8.645 24.543 1.00 94.06 96 ASP A O 1
ATOM 740 N N . PHE A 1 97 ? -12.168 9.540 23.313 1.00 91.38 97 PHE A N 1
ATOM 741 C CA . PHE A 1 97 ? -11.238 9.860 24.398 1.00 91.38 97 PHE A CA 1
ATOM 742 C C . PHE A 1 97 ? -10.117 10.732 23.838 1.00 91.38 97 PHE A C 1
ATOM 744 O O . PHE A 1 97 ? -9.804 10.620 22.656 1.00 91.38 97 PHE A O 1
ATOM 751 N N . ASP A 1 98 ? -9.466 11.552 24.646 1.00 89.19 98 ASP A N 1
ATOM 752 C CA . ASP A 1 98 ? -8.381 12.460 24.254 1.00 89.19 98 ASP A CA 1
ATOM 753 C C . ASP A 1 98 ? -7.387 12.707 25.408 1.00 89.19 98 ASP A C 1
ATOM 755 O O . ASP A 1 98 ? -7.382 11.957 26.382 1.00 89.19 98 ASP A O 1
ATOM 759 N N . GLU A 1 99 ? -6.515 13.720 25.283 1.00 85.50 99 GLU A N 1
ATOM 760 C CA . GLU A 1 99 ? -5.507 14.062 26.305 1.00 85.50 99 GLU A CA 1
ATOM 761 C C . GLU A 1 99 ? -6.139 14.590 27.613 1.00 85.50 99 GLU A C 1
ATOM 763 O O . GLU A 1 99 ? -5.468 14.596 28.641 1.00 85.50 99 GLU A O 1
ATOM 768 N N . GLU A 1 100 ? -7.410 15.012 27.594 1.00 89.44 100 GLU A N 1
ATOM 769 C CA . GLU A 1 100 ? -8.136 15.531 28.766 1.00 89.44 100 GLU A CA 1
ATOM 770 C C . GLU A 1 100 ? -8.996 14.456 29.450 1.00 89.44 100 GLU A C 1
ATOM 772 O O . GLU A 1 100 ? -9.497 14.641 30.562 1.00 89.44 100 GLU A O 1
ATOM 777 N N . SER A 1 101 ? -9.170 13.311 28.793 1.00 90.69 101 SER A N 1
ATOM 778 C CA . SER A 1 101 ? -9.945 12.194 29.315 1.00 90.69 101 SER A CA 1
ATOM 779 C C . SER A 1 101 ? -9.263 11.569 30.532 1.00 90.69 101 SER A C 1
ATOM 781 O O . SER A 1 101 ? -8.068 11.290 30.523 1.00 90.69 101 SER A O 1
ATOM 783 N N . THR A 1 102 ? -10.034 11.299 31.586 1.00 95.00 102 THR A N 1
ATOM 784 C CA . THR A 1 102 ? -9.501 10.671 32.802 1.00 95.00 102 THR A CA 1
ATOM 785 C C . THR A 1 102 ? -9.197 9.191 32.581 1.00 95.00 102 THR A C 1
ATOM 787 O O . THR A 1 102 ? -9.948 8.493 31.893 1.00 95.00 102 THR A O 1
ATOM 790 N N . ASP A 1 103 ? -8.161 8.677 33.249 1.00 93.62 103 ASP A N 1
ATOM 791 C CA . ASP A 1 103 ? -7.814 7.249 33.215 1.00 93.62 103 ASP A CA 1
ATOM 792 C C . ASP A 1 103 ? -9.010 6.361 33.583 1.00 93.62 103 ASP A C 1
ATOM 794 O O . ASP A 1 103 ? -9.281 5.369 32.913 1.00 93.62 103 ASP A O 1
ATOM 798 N N . ALA A 1 104 ? -9.790 6.754 34.597 1.00 94.81 104 ALA A N 1
ATOM 799 C CA . ALA A 1 104 ? -10.999 6.037 35.003 1.00 94.81 104 ALA A CA 1
ATOM 800 C C . ALA A 1 104 ? -12.081 6.024 33.903 1.00 94.81 104 ALA A C 1
ATOM 802 O O . ALA A 1 104 ? -12.759 5.011 33.701 1.00 94.81 104 ALA A O 1
ATOM 803 N N . GLY A 1 105 ? -12.237 7.130 33.168 1.00 93.06 105 GLY A N 1
ATOM 804 C CA . GLY A 1 105 ? -13.155 7.223 32.034 1.00 93.06 105 GLY A CA 1
ATOM 805 C C . GLY A 1 105 ? -12.730 6.324 30.873 1.00 93.06 105 GLY A C 1
ATOM 806 O O . GLY A 1 105 ? -13.558 5.600 30.317 1.00 93.06 105 GLY A O 1
ATOM 807 N N . VAL A 1 106 ? -11.436 6.308 30.543 1.00 93.19 106 VAL A N 1
ATOM 808 C CA . VAL A 1 106 ? -10.874 5.421 29.511 1.00 93.19 106 VAL A CA 1
ATOM 809 C C . VAL A 1 106 ? -10.991 3.954 29.929 1.00 93.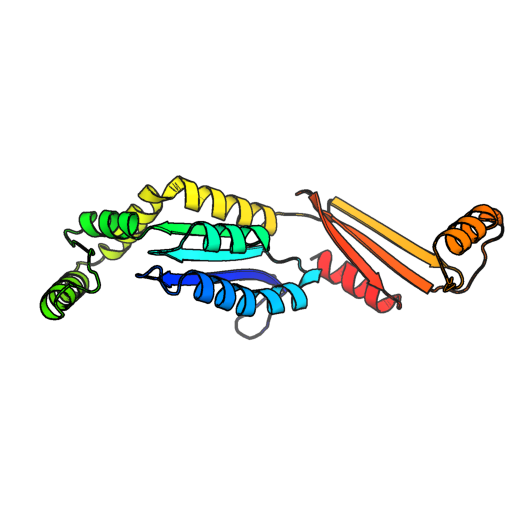19 106 VAL A C 1
ATOM 811 O O . VAL A 1 106 ? -11.466 3.127 29.150 1.00 93.19 106 VAL A O 1
ATOM 814 N N . GLN A 1 107 ? -10.648 3.634 31.177 1.00 95.38 107 GLN A N 1
ATOM 815 C CA . GLN A 1 107 ? -10.745 2.288 31.740 1.00 95.38 107 GLN A CA 1
ATOM 816 C C . GLN A 1 107 ? -12.180 1.746 31.669 1.00 95.38 107 GLN A C 1
ATOM 818 O O . GLN A 1 107 ? -12.395 0.614 31.240 1.00 95.38 107 GLN A O 1
ATOM 823 N N . SER A 1 108 ? -13.180 2.576 31.978 1.00 95.12 108 SER A N 1
ATOM 824 C CA . SER A 1 108 ? -14.596 2.194 31.877 1.00 95.12 108 SER A CA 1
ATOM 825 C C . SER A 1 108 ? -14.999 1.797 30.448 1.00 95.12 108 SER A C 1
ATOM 827 O O . SER A 1 108 ? -15.760 0.846 30.253 1.00 95.12 108 SER A O 1
ATOM 829 N N . LYS A 1 109 ? -14.458 2.478 29.426 1.00 95.00 109 LYS A N 1
ATOM 830 C CA . LYS A 1 109 ? -14.689 2.150 28.005 1.00 95.00 109 LYS A CA 1
ATOM 831 C C . LYS A 1 109 ? -14.039 0.812 27.629 1.00 95.00 109 LYS A C 1
ATOM 833 O O . LYS A 1 109 ? -14.652 0.008 26.924 1.00 95.00 109 LYS A O 1
ATOM 838 N N . VAL A 1 110 ? -12.832 0.543 28.133 1.00 95.12 110 VAL A N 1
ATOM 839 C CA . VAL A 1 110 ? -12.124 -0.738 27.940 1.00 95.12 110 VAL A CA 1
ATOM 840 C C . VAL A 1 110 ? -12.889 -1.892 28.591 1.00 95.12 110 VAL A C 1
ATOM 842 O O . VAL A 1 110 ? -13.070 -2.943 27.979 1.00 95.12 110 VAL A O 1
ATOM 845 N N . GLU A 1 111 ? -13.404 -1.695 29.802 1.00 96.44 111 GLU A N 1
ATOM 846 C CA . GLU A 1 111 ? -14.216 -2.700 30.489 1.00 96.44 111 GLU A CA 1
ATOM 847 C C . GLU A 1 111 ? -15.538 -2.974 29.771 1.00 96.44 111 GLU A C 1
ATOM 849 O O . GLU A 1 111 ? -15.957 -4.129 29.679 1.00 96.44 111 GLU A O 1
ATOM 854 N N . ALA A 1 112 ? -16.189 -1.937 29.235 1.00 95.88 112 ALA A N 1
ATOM 855 C CA . ALA A 1 112 ? -17.385 -2.101 28.416 1.00 95.88 112 ALA A CA 1
ATOM 856 C C . ALA A 1 112 ? -17.093 -2.941 27.162 1.00 95.88 112 ALA A C 1
ATOM 858 O O . ALA A 1 112 ? -17.878 -3.826 26.824 1.00 95.88 112 ALA A O 1
ATOM 859 N N .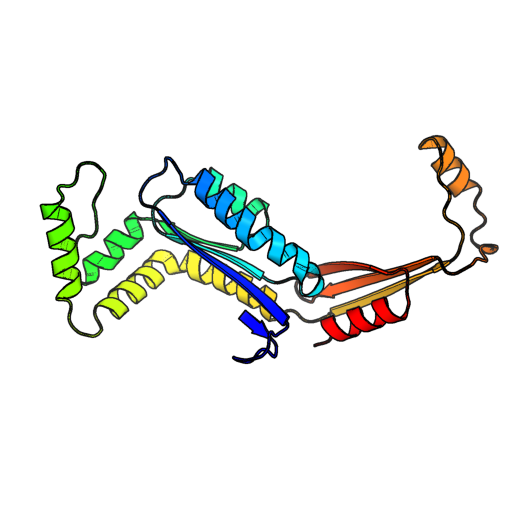 TRP A 1 113 ? -15.940 -2.723 26.519 1.00 96.06 113 TRP A N 1
ATOM 860 C CA . TRP A 1 113 ? -15.483 -3.535 25.390 1.00 96.06 113 TRP A CA 1
ATOM 861 C C . TRP A 1 113 ? -15.238 -4.997 25.781 1.00 96.06 113 TRP A C 1
ATOM 863 O O . TRP A 1 113 ? -15.704 -5.902 25.092 1.00 96.06 113 TRP A O 1
ATOM 873 N N . ALA A 1 114 ? -14.556 -5.240 26.903 1.00 95.56 114 ALA A N 1
ATOM 874 C CA . ALA A 1 114 ? -14.254 -6.590 27.384 1.00 95.56 114 ALA A CA 1
ATOM 875 C C . ALA A 1 114 ? -15.512 -7.399 27.758 1.00 95.56 114 ALA A C 1
ATOM 877 O O . ALA A 1 114 ? -15.502 -8.625 27.681 1.00 95.56 114 ALA A O 1
ATOM 878 N N . LYS A 1 115 ? -16.600 -6.718 28.142 1.00 96.31 115 LYS A N 1
ATOM 879 C CA . LYS A 1 115 ? -17.894 -7.323 28.504 1.00 96.31 115 LYS A CA 1
ATOM 880 C C . LYS A 1 115 ? -18.821 -7.560 27.305 1.00 96.31 115 LYS A C 1
ATOM 882 O O . LYS A 1 115 ? -19.934 -8.055 27.490 1.00 96.31 115 LYS A O 1
ATOM 887 N N . LEU A 1 116 ? -18.412 -7.192 26.089 1.00 96.31 116 LEU A N 1
ATOM 888 C CA . LEU A 1 116 ? -19.251 -7.359 24.907 1.00 96.31 116 LEU A CA 1
ATOM 889 C C . LEU A 1 116 ? -19.558 -8.842 24.623 1.00 96.31 116 LEU A C 1
ATOM 891 O O . LEU A 1 116 ? -18.671 -9.691 24.720 1.00 96.31 116 LEU A O 1
ATOM 895 N N . PRO A 1 117 ? -20.793 -9.172 24.200 1.00 94.44 117 PRO A N 1
ATOM 896 C CA . PRO A 1 117 ? -21.146 -10.538 23.839 1.00 94.44 117 PRO A CA 1
ATOM 897 C C . PRO A 1 117 ? -20.446 -10.977 22.546 1.00 94.44 117 PRO A C 1
ATOM 899 O O . PRO A 1 117 ? -20.053 -10.159 21.705 1.00 94.44 117 PRO A O 1
ATOM 902 N N . ALA A 1 118 ? -20.363 -12.295 22.345 1.00 93.56 118 ALA A N 1
ATOM 903 C CA . ALA A 1 118 ? -19.848 -12.877 21.111 1.00 93.56 118 ALA A CA 1
ATOM 904 C C . ALA A 1 118 ? -20.539 -12.265 19.873 1.00 93.56 118 ALA A C 1
ATOM 906 O O . ALA A 1 118 ? -21.755 -12.077 19.835 1.00 93.56 118 ALA A O 1
ATOM 907 N N . GLY A 1 119 ? -19.748 -11.912 18.858 1.00 92.44 119 GLY A N 1
ATOM 908 C CA . GLY A 1 119 ? -20.236 -11.284 17.624 1.00 92.44 119 GLY A CA 1
ATOM 909 C C . GLY A 1 119 ? -20.391 -9.756 17.672 1.00 92.44 119 GLY A C 1
ATOM 910 O O . GLY A 1 119 ? -20.471 -9.130 16.614 1.00 92.44 119 GLY A O 1
ATOM 911 N N . ALA A 1 120 ? -20.349 -9.111 18.843 1.00 95.12 120 ALA A N 1
ATOM 912 C CA . ALA A 1 120 ? -20.393 -7.647 18.937 1.00 95.12 120 ALA A CA 1
ATOM 913 C C . ALA A 1 120 ? -19.183 -6.975 18.259 1.00 95.12 120 ALA A C 1
ATOM 915 O O . ALA A 1 120 ? -19.354 -6.021 17.500 1.00 95.12 120 ALA A O 1
ATOM 916 N N . THR A 1 121 ? -17.975 -7.523 18.419 1.00 94.38 121 THR A N 1
ATOM 917 C CA . THR A 1 121 ? -16.766 -7.048 17.720 1.00 94.38 121 THR A CA 1
ATOM 918 C C . THR A 1 121 ? -16.922 -7.111 16.197 1.00 94.38 121 THR A C 1
ATOM 920 O O . THR A 1 121 ? -16.559 -6.172 15.486 1.00 94.38 121 THR A O 1
ATOM 923 N N . ALA A 1 122 ? -17.541 -8.177 15.675 1.00 96.44 122 ALA A N 1
ATOM 924 C CA . ALA A 1 122 ? -17.819 -8.313 14.245 1.00 96.44 122 ALA A CA 1
ATOM 925 C C . ALA A 1 122 ? -18.842 -7.274 13.751 1.00 96.44 122 ALA A C 1
ATOM 927 O O . ALA A 1 122 ? -18.729 -6.781 12.622 1.00 96.44 122 ALA A O 1
ATOM 928 N N . ARG A 1 123 ? -19.810 -6.891 14.599 1.00 97.50 123 ARG A N 1
ATOM 929 C CA . ARG A 1 123 ? -20.757 -5.802 14.312 1.00 97.50 123 ARG A CA 1
ATOM 930 C C . ARG A 1 123 ? -20.051 -4.452 14.218 1.00 97.50 123 ARG A C 1
ATOM 932 O O . ARG A 1 123 ? -20.331 -3.721 13.273 1.00 97.50 123 ARG A O 1
ATOM 939 N N . VAL A 1 124 ? -19.110 -4.152 15.117 1.00 97.44 124 VAL A N 1
ATOM 940 C CA . VAL A 1 124 ? -18.297 -2.921 15.050 1.00 97.44 124 VAL A CA 1
ATOM 941 C C . VAL A 1 124 ? -17.469 -2.889 13.766 1.00 97.44 124 VAL A C 1
ATOM 943 O O . VAL A 1 124 ? -17.541 -1.918 13.015 1.00 97.44 124 VAL A O 1
ATOM 946 N N . GLY A 1 125 ? -16.767 -3.978 13.436 1.00 95.94 125 GLY A N 1
ATOM 947 C CA . GLY A 1 125 ? -15.995 -4.065 12.190 1.00 95.94 125 GLY A CA 1
ATOM 948 C C . GLY A 1 125 ? -16.858 -3.913 10.931 1.00 95.94 125 GLY A C 1
ATOM 949 O O . GLY A 1 125 ? -16.478 -3.226 9.984 1.00 95.94 125 GLY A O 1
ATOM 950 N N . SER A 1 126 ? -18.056 -4.503 10.923 1.00 97.38 126 SER A N 1
ATOM 951 C CA . SER A 1 126 ? -19.005 -4.370 9.808 1.00 97.38 126 SER A CA 1
ATOM 952 C C . SER A 1 126 ? -19.596 -2.964 9.713 1.00 97.38 126 SER A C 1
ATOM 954 O O . SER A 1 126 ? -19.769 -2.444 8.610 1.00 97.38 126 SER A O 1
ATOM 956 N N . ALA A 1 127 ? -19.861 -2.319 10.851 1.00 98.00 127 ALA A N 1
ATOM 957 C CA . ALA A 1 127 ? -20.290 -0.930 10.891 1.00 98.00 127 ALA A CA 1
ATOM 958 C C . ALA A 1 127 ? -19.206 -0.003 10.333 1.00 98.00 127 ALA A C 1
ATOM 960 O O . ALA A 1 127 ? -19.525 0.825 9.485 1.00 98.00 127 ALA A O 1
ATOM 961 N N . LEU A 1 128 ? -17.941 -0.190 10.725 1.00 97.31 128 LEU A N 1
ATOM 962 C CA . LEU A 1 128 ? -16.823 0.607 10.219 1.00 97.31 128 LEU A CA 1
ATOM 963 C C . LEU A 1 128 ? -16.639 0.433 8.707 1.00 97.31 128 LEU A C 1
ATOM 965 O O . LEU A 1 128 ? -16.585 1.427 7.988 1.00 97.31 128 LEU A O 1
ATOM 969 N N . ARG A 1 129 ? -16.658 -0.809 8.200 1.00 96.50 129 ARG A N 1
ATOM 970 C CA . ARG A 1 129 ? -16.623 -1.083 6.749 1.00 96.50 129 ARG A CA 1
ATOM 971 C C . ARG A 1 129 ? -17.773 -0.426 5.992 1.00 96.50 129 ARG A C 1
ATOM 973 O O . ARG A 1 129 ? -17.591 -0.000 4.858 1.00 96.50 129 ARG A O 1
ATOM 980 N N . ARG A 1 130 ? -18.963 -0.356 6.595 1.00 98.12 130 ARG A N 1
ATOM 981 C CA . ARG A 1 130 ? -20.126 0.306 5.990 1.00 98.12 130 ARG A CA 1
ATOM 982 C C . ARG A 1 130 ? -19.984 1.828 5.996 1.00 98.12 130 ARG A C 1
ATOM 984 O O . ARG A 1 130 ? -20.333 2.451 5.000 1.00 98.12 130 ARG A O 1
ATOM 991 N N . ILE A 1 131 ? -19.497 2.409 7.095 1.00 98.25 131 ILE A N 1
ATOM 992 C CA . ILE A 1 131 ? -19.252 3.855 7.216 1.00 98.25 131 ILE A CA 1
ATOM 993 C C . ILE A 1 131 ? -18.205 4.289 6.183 1.00 98.25 131 ILE A C 1
ATOM 995 O O . ILE A 1 131 ? -18.442 5.234 5.442 1.00 98.25 131 ILE A O 1
ATOM 999 N N . GLU A 1 132 ? -17.112 3.536 6.068 1.00 97.88 132 GLU A N 1
ATOM 1000 C CA . GLU A 1 132 ? -15.979 3.832 5.182 1.00 97.88 132 GLU A CA 1
ATOM 1001 C C . GLU A 1 132 ? -16.027 3.051 3.861 1.00 97.88 132 GLU A C 1
ATOM 1003 O O . GLU A 1 132 ? -14.999 2.769 3.242 1.00 97.88 132 GLU A O 1
ATOM 1008 N N . ARG A 1 133 ? -17.231 2.683 3.399 1.00 97.81 133 ARG A N 1
ATOM 1009 C CA . ARG A 1 133 ? -17.415 1.792 2.241 1.00 97.81 133 ARG A CA 1
ATOM 1010 C C . ARG A 1 133 ? -16.676 2.284 1.000 1.00 97.81 133 ARG A C 1
ATOM 1012 O O . ARG A 1 133 ? -16.087 1.473 0.290 1.00 97.81 133 ARG A O 1
ATOM 1019 N N . ALA A 1 134 ? -16.709 3.590 0.740 1.00 97.44 134 ALA A N 1
ATOM 1020 C CA . ALA A 1 134 ? -16.047 4.186 -0.417 1.00 97.44 134 ALA A CA 1
ATOM 1021 C C . ALA A 1 134 ? -14.523 3.999 -0.353 1.00 97.44 134 ALA A C 1
ATOM 1023 O O . ALA A 1 134 ? -13.927 3.548 -1.329 1.00 97.44 134 ALA A O 1
ATOM 1024 N N . ALA A 1 135 ? -13.911 4.257 0.808 1.00 96.44 135 ALA A N 1
ATOM 1025 C CA . ALA A 1 135 ? -12.476 4.086 1.010 1.00 96.44 135 ALA A CA 1
ATOM 1026 C C . ALA A 1 135 ? -12.054 2.613 0.879 1.00 96.44 135 ALA A C 1
ATOM 1028 O O . ALA A 1 135 ? -11.085 2.313 0.185 1.00 96.44 135 ALA A O 1
ATOM 1029 N N . PHE A 1 136 ? -12.818 1.684 1.470 1.00 97.19 136 PHE A N 1
ATOM 1030 C CA . PHE A 1 136 ? -12.581 0.244 1.306 1.00 97.19 136 PHE A CA 1
ATOM 1031 C C . PHE A 1 136 ? -12.694 -0.193 -0.153 1.00 97.19 136 PHE A C 1
ATOM 1033 O O . PHE A 1 136 ? -11.834 -0.917 -0.641 1.00 97.19 136 PHE A O 1
ATOM 1040 N N . THR A 1 137 ? -13.738 0.256 -0.853 1.00 97.12 137 THR A N 1
ATOM 1041 C CA . THR A 1 137 ? -13.960 -0.095 -2.264 1.00 97.12 137 THR A CA 1
ATOM 1042 C C . THR A 1 137 ? -12.803 0.388 -3.128 1.00 97.12 137 THR A C 1
ATOM 1044 O O . THR A 1 137 ? -12.285 -0.381 -3.928 1.00 97.12 137 THR A O 1
ATOM 1047 N N . ALA A 1 138 ? -12.363 1.634 -2.940 1.00 95.75 138 ALA A N 1
ATOM 1048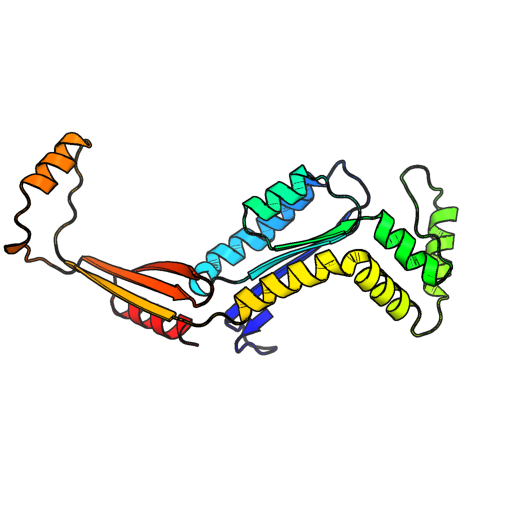 C CA . ALA A 1 138 ? -11.248 2.196 -3.690 1.00 95.75 138 ALA A CA 1
ATOM 1049 C C . ALA A 1 138 ? -9.939 1.437 -3.420 1.00 95.75 138 ALA A C 1
ATOM 1051 O O . ALA A 1 138 ? -9.259 1.038 -4.359 1.00 95.75 138 ALA A O 1
ATOM 1052 N N . PHE A 1 139 ? -9.615 1.177 -2.150 1.00 97.06 139 PHE A N 1
ATOM 1053 C CA . PHE A 1 139 ? -8.399 0.448 -1.786 1.00 97.06 139 PHE A CA 1
ATOM 1054 C C . PHE A 1 139 ? -8.388 -0.983 -2.338 1.00 97.06 139 PHE A C 1
ATOM 1056 O O . PHE A 1 139 ? -7.385 -1.419 -2.897 1.00 97.06 139 PHE A O 1
ATOM 1063 N N . LEU A 1 140 ? -9.507 -1.706 -2.213 1.00 95.75 140 LEU A N 1
ATOM 1064 C CA . LEU A 1 140 ? -9.631 -3.066 -2.739 1.00 95.75 140 LEU A CA 1
ATOM 1065 C C . LEU A 1 140 ? -9.569 -3.093 -4.265 1.00 95.75 140 LEU A C 1
ATOM 1067 O O . LEU A 1 140 ? -8.946 -3.996 -4.806 1.00 95.75 140 LEU A O 1
ATOM 1071 N N . ALA A 1 141 ? -10.148 -2.104 -4.949 1.00 94.31 141 ALA A N 1
ATOM 1072 C CA . ALA A 1 141 ? -10.060 -2.006 -6.401 1.00 94.31 141 ALA A CA 1
ATOM 1073 C C . ALA A 1 141 ? -8.612 -1.795 -6.874 1.00 94.31 141 ALA A C 1
ATOM 1075 O O . ALA A 1 141 ? -8.200 -2.412 -7.851 1.00 94.31 141 ALA A O 1
ATOM 1076 N N . GLU A 1 142 ? -7.823 -0.963 -6.189 1.00 93.25 142 GLU A N 1
ATOM 1077 C CA . GLU A 1 142 ? -6.400 -0.781 -6.519 1.00 93.25 142 GLU A CA 1
ATOM 1078 C C . GLU A 1 142 ? -5.572 -2.040 -6.227 1.00 93.25 142 GLU A C 1
ATOM 1080 O O . GLU A 1 142 ? -4.763 -2.457 -7.058 1.00 93.25 142 GLU A O 1
ATOM 1085 N N . LEU A 1 143 ? -5.824 -2.699 -5.091 1.00 94.25 143 LEU A N 1
ATOM 1086 C CA . LEU A 1 143 ? -5.198 -3.981 -4.772 1.00 94.25 143 LEU A CA 1
ATOM 1087 C C . LEU A 1 143 ? -5.539 -5.039 -5.833 1.00 94.25 143 LEU A C 1
ATOM 1089 O O . LEU A 1 143 ? -4.646 -5.696 -6.358 1.00 94.25 143 LEU A O 1
ATOM 1093 N N . GLU A 1 144 ? -6.815 -5.182 -6.187 1.00 92.38 144 GLU A N 1
ATOM 1094 C CA . GLU A 1 144 ? -7.283 -6.148 -7.182 1.00 92.38 144 GLU A CA 1
ATOM 1095 C C . GLU A 1 144 ? -6.685 -5.874 -8.563 1.00 92.38 144 GLU A C 1
ATOM 1097 O O . GLU A 1 144 ? -6.194 -6.803 -9.199 1.00 92.38 144 GLU A O 1
ATOM 1102 N N . LYS A 1 145 ? -6.635 -4.611 -9.009 1.00 88.81 145 LYS A N 1
ATOM 1103 C CA . LYS A 1 145 ? -5.974 -4.236 -10.271 1.00 88.81 145 LYS A CA 1
ATOM 1104 C C . LYS A 1 145 ? -4.514 -4.680 -10.307 1.00 88.81 145 LYS A C 1
ATOM 1106 O O . LYS A 1 145 ? -4.068 -5.188 -11.334 1.00 88.81 145 LYS A O 1
ATOM 1111 N N . CYS A 1 146 ? -3.781 -4.497 -9.209 1.00 87.44 146 CYS A N 1
ATOM 1112 C CA . CYS A 1 146 ? -2.382 -4.906 -9.122 1.00 87.44 146 CYS A CA 1
ATOM 1113 C C . CYS A 1 146 ? -2.236 -6.436 -9.119 1.00 87.44 146 CYS A C 1
ATOM 1115 O O . CYS A 1 146 ? -1.386 -6.979 -9.822 1.00 87.44 146 CYS A O 1
ATOM 1117 N N . LEU A 1 147 ? -3.095 -7.146 -8.382 1.00 87.75 147 LEU A N 1
ATOM 1118 C CA . LEU A 1 147 ? -3.047 -8.608 -8.285 1.00 87.75 147 LEU A CA 1
ATOM 1119 C C . LEU A 1 147 ? -3.537 -9.323 -9.556 1.00 87.75 147 LEU A C 1
ATOM 1121 O O . LEU A 1 147 ? -3.067 -10.419 -9.852 1.00 87.75 147 LEU A O 1
ATOM 1125 N N . ALA A 1 148 ? -4.471 -8.730 -10.302 1.00 86.44 148 ALA A N 1
ATOM 1126 C CA . ALA A 1 148 ? -5.097 -9.338 -11.479 1.00 86.44 148 ALA A CA 1
ATOM 1127 C C . ALA A 1 148 ? -4.371 -9.038 -12.800 1.00 86.44 148 ALA A C 1
ATOM 1129 O O . ALA A 1 148 ? -4.766 -9.555 -13.853 1.00 86.44 148 ALA A O 1
ATOM 1130 N N . ARG A 1 149 ? -3.345 -8.182 -12.781 1.00 80.94 149 ARG A N 1
ATOM 1131 C CA . ARG A 1 149 ? -2.629 -7.787 -13.996 1.00 80.94 149 ARG A CA 1
ATOM 1132 C C . ARG A 1 149 ? -1.954 -8.987 -14.661 1.00 80.94 149 ARG A C 1
ATOM 1134 O O . ARG A 1 149 ? -1.444 -9.889 -14.000 1.00 80.94 149 ARG A O 1
ATOM 1141 N N . LYS A 1 150 ? -1.915 -8.967 -15.990 1.00 80.06 150 LYS A N 1
ATOM 1142 C CA . LYS A 1 150 ? -1.227 -9.971 -16.812 1.00 80.06 150 LYS A CA 1
ATOM 1143 C C . LYS A 1 150 ? -0.238 -9.282 -17.735 1.00 80.06 150 LYS A C 1
ATOM 1145 O O . LYS A 1 150 ? -0.451 -8.123 -18.092 1.00 80.06 150 LYS A O 1
ATOM 1150 N N . VAL A 1 151 ? 0.821 -9.985 -18.128 1.00 81.06 151 VAL A N 1
ATOM 1151 C CA . VAL A 1 151 ? 1.747 -9.495 -19.156 1.00 81.06 151 VAL A CA 1
ATOM 1152 C C . VAL A 1 151 ? 0.972 -9.346 -20.466 1.00 81.06 151 VAL A C 1
ATOM 1154 O O . VAL A 1 151 ? 0.434 -10.321 -20.987 1.00 81.06 151 VAL A O 1
ATOM 1157 N N . ALA A 1 152 ? 0.878 -8.118 -20.968 1.00 81.94 152 ALA A N 1
ATOM 1158 C CA . ALA A 1 152 ? 0.233 -7.795 -22.237 1.00 81.94 152 ALA A CA 1
ATOM 1159 C C . ALA A 1 152 ? 1.232 -7.872 -23.399 1.00 81.94 152 ALA A C 1
ATOM 1161 O O . ALA A 1 152 ? 0.903 -8.381 -24.467 1.00 81.94 152 ALA A O 1
ATOM 1162 N N . SER A 1 153 ? 2.461 -7.399 -23.187 1.00 83.00 153 SER A N 1
ATOM 1163 C CA . SER A 1 153 ? 3.543 -7.494 -24.168 1.00 83.00 153 SER A CA 1
ATOM 1164 C C . SER A 1 153 ? 4.907 -7.478 -23.489 1.00 83.00 153 SER A C 1
ATOM 1166 O O . SER A 1 153 ? 5.077 -6.825 -22.459 1.00 83.00 153 SER A O 1
ATOM 1168 N N . VAL A 1 154 ? 5.882 -8.137 -24.114 1.00 84.94 154 VAL A N 1
ATOM 1169 C CA . VAL A 1 154 ? 7.297 -8.082 -23.734 1.00 84.94 154 VAL A CA 1
ATOM 1170 C C . VAL A 1 154 ? 8.083 -7.566 -24.930 1.00 84.94 154 VAL A C 1
ATOM 1172 O O . VAL A 1 154 ? 8.006 -8.142 -26.015 1.00 84.94 154 VAL A O 1
ATOM 1175 N N . TYR A 1 155 ? 8.829 -6.491 -24.727 1.00 83.69 155 TYR A N 1
ATOM 1176 C CA . TYR A 1 155 ? 9.757 -5.941 -25.700 1.00 83.69 155 TYR A CA 1
ATOM 1177 C C . TYR A 1 155 ? 11.184 -6.197 -25.223 1.00 83.69 155 TYR A C 1
ATOM 1179 O O . TYR A 1 155 ? 11.489 -6.024 -24.045 1.00 83.69 155 TYR A O 1
ATOM 1187 N N . VAL A 1 156 ? 12.044 -6.672 -26.122 1.00 81.75 156 VAL A N 1
ATOM 1188 C CA . VAL A 1 156 ? 13.440 -6.991 -25.810 1.00 81.75 156 VAL A CA 1
ATOM 1189 C C . VAL A 1 156 ? 14.327 -6.365 -26.872 1.00 81.75 156 VAL A C 1
ATOM 1191 O O . VAL A 1 156 ? 14.235 -6.724 -28.047 1.00 81.75 156 VAL A O 1
ATOM 1194 N N . LEU A 1 157 ? 15.218 -5.477 -26.442 1.00 82.81 157 LEU A N 1
ATOM 1195 C CA . LEU A 1 157 ? 16.294 -4.930 -27.256 1.00 82.81 157 LEU A CA 1
ATOM 1196 C C . LEU A 1 157 ? 17.621 -5.550 -26.841 1.00 82.81 157 LEU A C 1
ATOM 1198 O O . LEU A 1 157 ? 17.984 -5.556 -25.667 1.00 82.81 157 LEU A O 1
ATOM 1202 N N . ALA A 1 158 ? 18.369 -6.055 -27.817 1.00 80.81 158 ALA A N 1
ATOM 1203 C CA . ALA A 1 158 ? 19.772 -6.398 -27.638 1.00 80.81 158 ALA A CA 1
ATOM 1204 C C . ALA A 1 158 ? 20.612 -5.238 -28.175 1.00 80.81 158 ALA A C 1
ATOM 1206 O O . ALA A 1 158 ? 20.644 -5.002 -29.382 1.00 80.81 158 ALA A O 1
ATOM 1207 N N . LEU A 1 159 ? 21.278 -4.505 -27.283 1.00 85.12 159 LEU A N 1
ATOM 1208 C CA . LEU A 1 159 ? 22.137 -3.392 -27.669 1.00 85.12 159 LEU A CA 1
ATOM 1209 C C . LEU A 1 159 ? 23.529 -3.906 -28.031 1.00 85.12 159 LEU A C 1
ATOM 1211 O O . LEU A 1 159 ? 24.193 -4.572 -27.233 1.00 85.12 159 LEU A O 1
ATOM 1215 N N . HIS A 1 160 ? 23.973 -3.562 -29.235 1.00 82.25 160 HIS A N 1
ATOM 1216 C CA . HIS A 1 160 ? 25.303 -3.851 -29.761 1.00 82.25 160 HIS A CA 1
ATOM 1217 C C . HIS A 1 160 ? 26.041 -2.543 -30.042 1.00 82.25 160 HIS A C 1
ATOM 1219 O O . HIS A 1 160 ? 25.432 -1.569 -30.473 1.00 82.25 160 HIS A O 1
ATOM 1225 N N . GLY A 1 161 ? 27.354 -2.518 -29.817 1.00 83.38 161 GLY A N 1
ATOM 1226 C CA . GLY A 1 161 ? 28.177 -1.341 -30.092 1.00 83.38 161 GLY A CA 1
ATOM 1227 C C . GLY A 1 161 ? 29.254 -1.101 -29.041 1.00 83.38 161 GLY A C 1
ATOM 1228 O O . GLY A 1 161 ? 29.716 -2.022 -28.367 1.00 83.38 161 GLY A O 1
ATOM 1229 N N . ARG A 1 162 ? 29.653 0.166 -28.899 1.00 77.00 162 ARG A N 1
ATOM 1230 C CA . ARG A 1 162 ? 30.561 0.647 -27.851 1.00 77.00 162 ARG A CA 1
ATOM 1231 C C . ARG A 1 162 ? 29.965 1.899 -27.220 1.00 77.00 162 ARG A C 1
ATOM 1233 O O . ARG A 1 162 ? 29.625 2.829 -27.944 1.00 77.00 162 ARG A O 1
ATOM 1240 N N . ALA A 1 163 ? 29.872 1.927 -25.894 1.00 79.69 163 ALA A N 1
ATOM 1241 C CA . ALA A 1 163 ? 29.485 3.135 -25.176 1.00 79.69 163 ALA A CA 1
ATOM 1242 C C . ALA A 1 163 ? 30.544 4.232 -25.382 1.00 79.69 163 ALA A C 1
ATOM 1244 O O . ALA A 1 163 ? 31.745 3.945 -25.369 1.00 79.69 163 ALA A O 1
ATOM 1245 N N . ARG A 1 164 ? 30.096 5.474 -25.577 1.00 79.75 164 ARG A N 1
ATOM 1246 C CA . ARG A 1 164 ? 30.952 6.661 -25.640 1.00 79.75 164 ARG A CA 1
ATOM 1247 C C . ARG A 1 164 ? 30.485 7.667 -24.603 1.00 79.75 164 ARG A C 1
ATOM 1249 O O . ARG A 1 164 ? 29.309 8.008 -24.564 1.00 79.75 164 ARG A O 1
ATOM 1256 N N . GLU A 1 165 ? 31.417 8.121 -23.783 1.00 84.81 165 GLU A N 1
ATOM 1257 C CA . GLU A 1 165 ? 31.211 9.245 -22.879 1.00 84.81 165 GLU A CA 1
ATOM 1258 C C . GLU A 1 165 ? 31.658 10.516 -23.604 1.00 84.81 165 GLU A C 1
ATOM 1260 O O . GLU A 1 165 ? 32.745 10.553 -24.185 1.00 84.81 165 GLU A O 1
ATOM 1265 N N . LEU A 1 166 ? 30.786 11.520 -23.639 1.00 89.94 166 LEU A N 1
ATOM 1266 C CA . LEU A 1 166 ? 30.993 12.780 -24.348 1.00 89.94 166 LEU A CA 1
ATOM 1267 C C . LEU A 1 166 ? 30.888 13.924 -23.336 1.00 89.94 166 LEU A C 1
ATOM 1269 O O . LEU A 1 166 ? 30.154 13.817 -22.356 1.00 89.94 166 LEU A O 1
ATOM 1273 N N . ALA A 1 167 ? 31.665 14.985 -23.549 1.00 83.75 167 ALA A N 1
ATOM 1274 C CA . ALA A 1 167 ? 31.888 16.022 -22.541 1.00 83.75 167 ALA A CA 1
ATOM 1275 C C . ALA A 1 167 ? 30.679 16.950 -22.322 1.00 83.75 167 ALA A C 1
ATOM 1277 O O . ALA A 1 167 ? 30.527 17.509 -21.237 1.00 83.75 167 ALA A O 1
ATOM 1278 N N . ASP A 1 168 ? 29.824 17.107 -23.334 1.00 77.44 168 ASP A N 1
ATOM 1279 C CA . ASP A 1 168 ? 28.672 18.005 -23.326 1.00 77.44 168 ASP A CA 1
ATOM 1280 C C . ASP A 1 168 ? 27.586 17.561 -24.326 1.00 77.44 168 ASP A C 1
ATOM 1282 O O . ASP A 1 168 ? 27.742 16.600 -25.087 1.00 77.44 168 ASP A O 1
ATOM 1286 N N . VAL A 1 169 ? 26.448 18.259 -24.284 1.00 84.19 169 VAL A N 1
ATOM 1287 C CA . VAL A 1 169 ? 25.272 17.964 -25.115 1.00 84.19 169 VAL A CA 1
ATOM 1288 C C . VAL A 1 169 ? 25.548 18.219 -26.599 1.00 84.19 169 VAL A C 1
ATOM 1290 O O . VAL A 1 169 ? 25.093 17.436 -27.426 1.00 84.19 169 VAL A O 1
ATOM 1293 N N . GLU A 1 170 ? 26.304 19.263 -26.950 1.00 86.38 170 GLU A N 1
ATOM 1294 C CA . GLU A 1 170 ? 26.623 19.583 -28.351 1.00 86.38 170 GLU A CA 1
ATOM 1295 C C . GLU A 1 170 ? 27.453 18.468 -28.997 1.00 86.38 170 GLU A C 1
ATOM 1297 O O . GLU A 1 170 ? 27.131 18.005 -30.089 1.00 86.38 170 GLU A O 1
ATOM 1302 N N . SER A 1 171 ? 28.448 17.949 -28.275 1.00 75.38 171 SER A N 1
ATOM 1303 C CA . SER A 1 171 ? 29.260 16.806 -28.699 1.00 75.38 171 SER A CA 1
ATOM 1304 C C . SER A 1 171 ? 28.426 15.532 -28.866 1.00 75.38 171 SER A C 1
ATOM 1306 O O . SER A 1 171 ? 28.681 14.737 -29.770 1.00 75.38 171 SER A O 1
ATOM 1308 N N . ALA A 1 172 ? 27.422 15.326 -28.004 1.00 79.00 172 ALA A N 1
ATOM 1309 C CA . ALA A 1 172 ? 26.485 14.210 -28.125 1.00 79.00 172 ALA A CA 1
ATOM 1310 C C . ALA A 1 172 ? 25.585 14.328 -29.358 1.00 79.00 172 ALA A C 1
ATOM 1312 O O . ALA A 1 172 ? 25.397 13.334 -30.056 1.00 79.00 172 ALA A O 1
ATOM 1313 N N . VAL A 1 173 ? 25.076 15.528 -29.652 1.00 77.00 173 VAL A N 1
ATOM 1314 C CA . VAL A 1 173 ? 24.278 15.793 -30.858 1.00 77.00 173 VAL A CA 1
ATOM 1315 C C . VAL A 1 173 ? 25.115 15.568 -32.115 1.00 77.00 173 VAL A C 1
ATOM 1317 O O . VAL A 1 173 ? 24.700 14.786 -32.964 1.00 77.00 173 VAL A O 1
ATOM 1320 N N . ALA A 1 174 ? 26.317 16.148 -32.192 1.00 84.12 174 ALA A N 1
ATOM 1321 C CA . ALA A 1 174 ? 27.211 15.976 -33.339 1.00 84.12 174 ALA A CA 1
ATOM 1322 C C . ALA A 1 174 ? 27.550 14.496 -33.583 1.00 84.12 174 ALA A C 1
ATOM 1324 O O . ALA A 1 174 ? 27.494 14.012 -34.711 1.00 84.12 174 ALA A O 1
ATOM 1325 N N . PHE A 1 175 ? 27.825 13.740 -32.514 1.00 85.62 175 PHE A N 1
ATOM 1326 C CA . PHE A 1 175 ? 28.048 12.301 -32.622 1.00 85.62 175 PHE A CA 1
ATOM 1327 C C . PHE A 1 175 ? 26.831 11.559 -33.195 1.00 85.62 175 PHE A C 1
ATOM 1329 O O . PHE A 1 175 ? 27.014 10.676 -34.028 1.00 85.62 175 PHE A O 1
ATOM 1336 N N . ILE A 1 176 ? 25.612 11.887 -32.751 1.00 85.44 176 ILE A N 1
ATOM 1337 C CA . ILE A 1 176 ? 24.378 11.253 -33.244 1.00 85.44 176 ILE A CA 1
ATOM 1338 C C . ILE A 1 176 ? 24.155 11.579 -34.725 1.00 85.44 176 ILE A C 1
ATOM 1340 O O . ILE A 1 176 ? 23.820 10.680 -35.488 1.00 85.44 176 ILE A O 1
ATOM 1344 N N . GLU A 1 177 ? 24.367 12.829 -35.139 1.00 85.06 177 GLU A N 1
ATOM 1345 C CA . GLU A 1 177 ? 24.192 13.266 -36.532 1.00 85.06 177 GLU A CA 1
ATOM 1346 C C . GLU A 1 177 ? 25.195 12.610 -37.494 1.00 85.06 177 GLU A C 1
ATOM 1348 O O . GLU A 1 177 ? 24.860 12.323 -38.643 1.00 85.06 177 GLU A O 1
ATOM 1353 N N . GLU A 1 178 ? 26.417 12.347 -37.029 1.00 85.25 178 GLU A N 1
ATOM 1354 C CA . GLU A 1 178 ? 27.472 11.698 -37.815 1.00 85.25 178 GLU A CA 1
ATOM 1355 C C . GLU A 1 178 ? 27.424 10.159 -37.767 1.00 85.25 178 GLU A C 1
ATOM 1357 O O . GLU A 1 178 ? 28.137 9.489 -38.525 1.00 85.25 178 GLU A O 1
ATOM 1362 N N . PHE A 1 179 ? 26.627 9.568 -36.871 1.00 81.88 179 PHE A N 1
ATOM 1363 C CA . PHE A 1 179 ? 26.602 8.123 -36.667 1.00 81.88 179 PHE A CA 1
ATOM 1364 C C . PHE A 1 179 ? 25.913 7.395 -37.832 1.00 81.88 179 PHE A C 1
ATOM 1366 O O . PHE A 1 179 ? 24.708 7.485 -38.033 1.00 81.88 179 PHE A O 1
ATOM 1373 N N . ASP A 1 180 ? 26.683 6.602 -38.581 1.00 79.62 180 ASP A N 1
ATOM 1374 C CA . ASP A 1 180 ? 26.167 5.759 -39.666 1.00 79.62 180 ASP A CA 1
ATOM 1375 C C . ASP A 1 180 ? 25.530 4.472 -39.107 1.00 79.62 180 ASP A C 1
ATOM 1377 O O . ASP A 1 180 ? 26.201 3.460 -38.866 1.00 79.62 180 ASP A O 1
ATOM 1381 N N . GLU A 1 181 ? 24.211 4.510 -38.913 1.00 80.81 181 GLU A N 1
ATOM 1382 C CA . GLU A 1 181 ? 23.410 3.419 -38.342 1.00 80.81 181 GLU A CA 1
ATOM 1383 C C . GLU A 1 181 ? 23.469 2.139 -39.191 1.00 80.81 181 GLU A C 1
ATOM 1385 O O . GLU A 1 181 ? 23.364 1.030 -38.662 1.00 80.81 181 GLU A O 1
ATOM 1390 N N . ALA A 1 182 ? 23.693 2.266 -40.504 1.00 77.62 182 ALA A N 1
ATOM 1391 C CA . ALA A 1 182 ? 23.747 1.136 -41.430 1.00 77.62 182 ALA A CA 1
ATOM 1392 C C . ALA A 1 182 ? 25.064 0.344 -41.334 1.00 77.62 182 ALA A C 1
ATOM 1394 O O . ALA A 1 182 ? 25.115 -0.823 -41.730 1.00 77.62 182 ALA A O 1
ATOM 1395 N N . LYS A 1 183 ? 26.131 0.951 -40.795 1.00 69.81 183 LYS A N 1
ATOM 1396 C CA . LYS A 1 183 ? 27.440 0.306 -40.580 1.00 69.81 183 LYS A CA 1
ATOM 1397 C C . LYS A 1 183 ? 27.686 -0.127 -39.137 1.00 69.81 183 LYS A C 1
ATOM 1399 O O . LYS A 1 183 ? 28.776 -0.618 -38.828 1.00 69.81 183 LYS A O 1
ATOM 1404 N N . ALA A 1 184 ? 26.705 0.034 -38.254 1.00 64.31 184 ALA A N 1
ATOM 1405 C CA . ALA A 1 184 ? 26.840 -0.257 -36.835 1.00 64.31 184 ALA A CA 1
ATOM 1406 C C . ALA A 1 184 ? 26.958 -1.773 -36.559 1.00 64.31 184 ALA A C 1
ATOM 1408 O O . ALA A 1 184 ? 25.992 -2.462 -36.245 1.00 64.31 184 ALA A O 1
ATOM 1409 N N . GLY A 1 185 ? 28.177 -2.308 -36.658 1.00 69.81 185 GLY A N 1
ATOM 1410 C CA . GLY A 1 185 ? 28.569 -3.601 -36.096 1.00 69.81 185 GLY A CA 1
ATOM 1411 C C . GLY A 1 185 ? 29.283 -3.416 -34.755 1.00 69.81 185 GLY A C 1
ATOM 1412 O O . GLY A 1 185 ? 30.076 -2.490 -34.585 1.00 69.81 185 GLY A O 1
ATOM 1413 N N . GLY A 1 186 ? 29.040 -4.299 -33.783 1.00 72.38 186 GLY A N 1
ATOM 1414 C CA . GLY A 1 186 ? 29.680 -4.183 -32.473 1.00 72.38 186 GLY A CA 1
ATOM 1415 C C . GLY A 1 186 ? 29.456 -5.365 -31.537 1.00 72.38 186 GLY A C 1
ATOM 1416 O O . GLY A 1 186 ? 28.554 -6.186 -31.723 1.00 72.38 186 GLY A O 1
ATOM 1417 N N . SER A 1 187 ? 30.302 -5.441 -30.507 1.00 80.62 187 SER A N 1
ATOM 1418 C CA . SER A 1 187 ? 30.130 -6.380 -29.401 1.00 80.62 187 SER A CA 1
ATOM 1419 C C . SER A 1 187 ? 28.815 -6.110 -28.678 1.00 80.62 187 SER A C 1
ATOM 1421 O O . SER A 1 187 ? 28.364 -4.969 -28.588 1.00 80.62 187 SER A O 1
ATOM 1423 N N . PHE A 1 188 ? 28.213 -7.169 -28.152 1.00 81.00 188 PHE A N 1
ATOM 1424 C CA . PHE A 1 188 ? 27.054 -7.059 -27.278 1.00 81.00 188 PHE A CA 1
ATOM 1425 C C . PHE A 1 188 ? 27.379 -6.176 -26.058 1.00 81.00 188 PHE A C 1
ATOM 1427 O O . PHE A 1 188 ? 28.437 -6.342 -25.450 1.00 81.00 188 PHE A O 1
ATOM 1434 N N . ILE A 1 189 ? 26.474 -5.256 -25.716 1.00 85.25 189 ILE A N 1
ATOM 1435 C CA . ILE A 1 189 ? 26.578 -4.372 -24.547 1.00 85.25 189 ILE A CA 1
ATOM 1436 C C . ILE A 1 189 ? 25.658 -4.882 -23.435 1.00 85.25 189 ILE A C 1
ATOM 1438 O O . ILE A 1 189 ? 26.130 -5.268 -22.368 1.00 85.25 189 ILE A O 1
ATOM 1442 N N . ARG A 1 190 ? 24.340 -4.865 -23.678 1.00 88.38 190 ARG A N 1
ATOM 1443 C CA . ARG A 1 190 ? 23.311 -5.245 -22.701 1.00 88.38 190 ARG A CA 1
ATOM 1444 C C . ARG A 1 190 ? 21.981 -5.576 -23.375 1.00 88.38 190 ARG A C 1
ATOM 1446 O O . ARG A 1 190 ? 21.744 -5.201 -24.521 1.00 88.38 190 ARG A O 1
ATOM 1453 N N . TYR A 1 191 ? 21.108 -6.249 -22.638 1.00 83.31 191 TYR A N 1
ATOM 1454 C CA . TYR A 1 191 ? 19.686 -6.345 -22.940 1.00 83.31 191 TYR A CA 1
ATOM 1455 C C . TYR A 1 191 ? 18.939 -5.219 -22.238 1.00 83.31 191 TYR A C 1
ATOM 1457 O O . TYR A 1 191 ? 19.222 -4.922 -21.076 1.00 83.31 191 TYR A O 1
ATOM 1465 N N . GLU A 1 192 ? 17.953 -4.660 -22.920 1.00 90.38 192 GLU A N 1
ATOM 1466 C CA . GLU A 1 192 ? 16.897 -3.847 -22.323 1.00 90.38 192 GLU A CA 1
ATOM 1467 C C . GLU A 1 192 ? 15.579 -4.593 -22.523 1.00 90.38 192 GLU A C 1
ATOM 1469 O O . GLU A 1 192 ? 15.323 -5.146 -23.596 1.00 90.38 192 GLU A O 1
ATOM 1474 N N . VAL A 1 193 ? 14.796 -4.702 -21.456 1.00 85.56 193 VAL A N 1
ATOM 1475 C CA . VAL A 1 193 ? 13.555 -5.470 -21.425 1.00 85.56 193 VAL A CA 1
ATOM 1476 C C . VAL A 1 193 ? 12.459 -4.587 -20.859 1.00 85.56 193 VAL A C 1
ATOM 1478 O O . VAL A 1 193 ? 12.548 -4.171 -19.703 1.00 85.56 193 VAL A O 1
ATOM 1481 N N . ASP A 1 194 ? 11.409 -4.387 -21.651 1.00 87.19 194 ASP A N 1
ATOM 1482 C CA . ASP A 1 194 ? 10.208 -3.668 -21.243 1.00 87.19 194 ASP A CA 1
ATOM 1483 C C . ASP A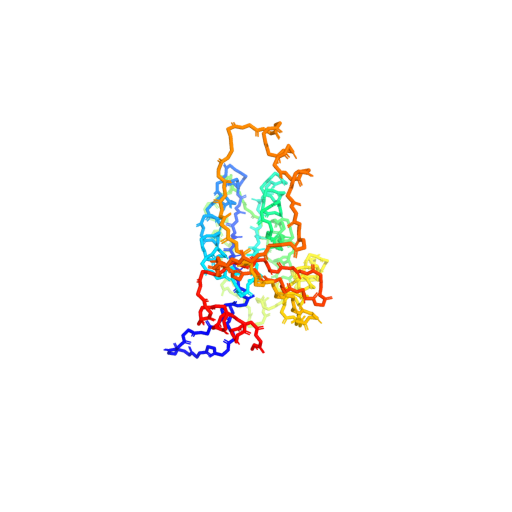 1 194 ? 9.026 -4.630 -21.183 1.00 87.19 194 ASP A C 1
ATOM 1485 O O . ASP A 1 194 ? 8.680 -5.297 -22.164 1.00 87.19 194 ASP A O 1
ATOM 1489 N N . ILE A 1 195 ? 8.383 -4.703 -20.022 1.00 85.19 195 ILE A N 1
ATOM 1490 C CA . ILE A 1 195 ? 7.177 -5.504 -19.816 1.00 85.19 195 ILE A CA 1
ATOM 1491 C C . ILE A 1 195 ? 6.022 -4.553 -19.601 1.00 85.19 195 ILE A C 1
ATOM 1493 O O . ILE A 1 195 ? 6.038 -3.778 -18.651 1.00 85.19 195 ILE A O 1
ATOM 1497 N N . ARG A 1 196 ? 4.997 -4.655 -20.446 1.00 85.19 196 ARG A N 1
ATOM 1498 C CA . ARG A 1 196 ? 3.743 -3.920 -20.267 1.00 85.19 196 ARG A CA 1
ATOM 1499 C C . ARG A 1 196 ? 2.675 -4.850 -19.739 1.00 85.19 196 ARG A C 1
ATOM 1501 O O . ARG A 1 196 ? 2.462 -5.931 -20.296 1.00 85.19 196 ARG A O 1
ATOM 1508 N N . TYR A 1 197 ? 1.969 -4.414 -18.708 1.00 85.88 197 TYR A N 1
ATOM 1509 C CA . TYR A 1 197 ? 0.850 -5.144 -18.130 1.00 85.88 197 TYR A CA 1
ATOM 1510 C C . TYR A 1 197 ? -0.498 -4.641 -18.656 1.00 85.88 197 TYR A C 1
ATOM 1512 O O . TYR A 1 197 ? -0.637 -3.524 -19.152 1.00 85.88 197 TYR A O 1
ATOM 1520 N N . THR A 1 198 ? -1.539 -5.461 -18.514 1.00 84.06 198 THR A N 1
ATOM 1521 C CA . THR A 1 198 ? -2.914 -5.132 -18.938 1.00 84.06 198 THR A CA 1
ATOM 1522 C C . THR A 1 198 ? -3.506 -3.908 -18.236 1.00 84.06 198 THR A C 1
ATOM 1524 O O . THR A 1 198 ? -4.421 -3.282 -18.765 1.00 84.06 198 THR A O 1
ATOM 1527 N N . ASN A 1 199 ? -3.002 -3.560 -17.051 1.00 81.94 199 ASN A N 1
ATOM 1528 C CA . ASN A 1 199 ? -3.391 -2.361 -16.308 1.00 81.94 199 ASN A CA 1
ATOM 1529 C C . ASN A 1 199 ? -2.557 -1.117 -16.678 1.00 81.94 199 ASN A C 1
ATOM 1531 O O . ASN A 1 199 ? -2.777 -0.069 -16.080 1.00 81.94 199 ASN A O 1
ATOM 1535 N N . LYS A 1 200 ? -1.678 -1.218 -17.689 1.00 82.00 200 LYS A N 1
ATOM 1536 C CA . LYS A 1 200 ? -0.727 -0.187 -18.141 1.00 82.00 200 LYS A CA 1
ATOM 1537 C C . LYS A 1 200 ? 0.460 0.069 -17.207 1.00 82.00 200 LYS A C 1
ATOM 1539 O O . LYS A 1 200 ? 1.204 1.009 -17.465 1.00 82.00 200 LYS A O 1
ATOM 1544 N N . ASP A 1 201 ? 0.667 -0.757 -16.180 1.00 83.25 201 ASP A N 1
ATOM 1545 C CA . ASP A 1 201 ? 1.946 -0.763 -15.464 1.00 83.25 201 ASP A CA 1
ATOM 1546 C C . ASP A 1 201 ? 3.060 -1.213 -16.416 1.00 83.25 201 ASP A C 1
ATOM 1548 O O . ASP A 1 201 ? 2.836 -2.058 -17.295 1.00 83.25 201 ASP A O 1
ATOM 1552 N N . GLU A 1 202 ? 4.268 -0.695 -16.204 1.00 85.25 202 GLU A N 1
ATOM 1553 C CA . GLU A 1 202 ? 5.448 -1.055 -16.985 1.00 85.25 202 GLU A CA 1
ATOM 1554 C C . GLU A 1 202 ? 6.622 -1.414 -16.065 1.00 85.25 202 GLU A C 1
ATOM 1556 O O . GLU A 1 202 ? 6.823 -0.794 -15.020 1.00 85.25 202 GLU A O 1
ATOM 1561 N N . ILE A 1 203 ? 7.405 -2.425 -16.452 1.00 85.19 203 ILE A N 1
ATOM 1562 C CA . ILE A 1 203 ? 8.719 -2.703 -15.859 1.00 85.19 203 ILE A CA 1
ATOM 1563 C C . ILE A 1 203 ? 9.775 -2.486 -16.933 1.00 85.19 203 ILE A C 1
ATOM 1565 O O . ILE A 1 203 ? 9.752 -3.175 -17.952 1.00 85.19 203 ILE A O 1
ATOM 1569 N N . HIS A 1 204 ? 10.719 -1.590 -16.650 1.00 87.31 204 HIS A N 1
ATOM 1570 C CA . HIS A 1 204 ? 11.925 -1.370 -17.443 1.00 87.31 204 HIS A CA 1
ATOM 1571 C C . HIS A 1 204 ? 13.116 -2.005 -16.725 1.00 87.31 204 HIS A C 1
ATOM 1573 O O . HIS A 1 204 ? 13.427 -1.646 -15.587 1.00 87.31 204 HIS A O 1
ATOM 1579 N N . ALA A 1 205 ? 13.781 -2.960 -17.369 1.00 85.50 205 ALA A N 1
ATOM 1580 C CA . ALA A 1 205 ? 14.918 -3.665 -16.791 1.00 85.50 205 ALA A CA 1
ATOM 1581 C C . ALA A 1 205 ? 16.089 -3.747 -17.776 1.00 85.50 205 ALA A C 1
ATOM 1583 O O . ALA A 1 205 ? 15.901 -3.910 -18.980 1.00 85.50 205 ALA A O 1
ATOM 1584 N N . THR A 1 206 ? 17.316 -3.664 -17.256 1.00 89.81 206 THR A N 1
ATOM 1585 C CA . THR A 1 206 ? 18.542 -3.755 -18.060 1.00 89.81 206 THR A CA 1
ATOM 1586 C C . THR A 1 206 ? 19.455 -4.862 -17.538 1.00 89.81 206 THR A C 1
ATOM 1588 O O . THR A 1 206 ? 19.581 -5.057 -16.330 1.00 89.81 206 THR A O 1
ATOM 1591 N N . PHE A 1 207 ? 20.089 -5.613 -18.445 1.00 86.44 207 PHE A N 1
ATOM 1592 C CA . PHE A 1 207 ? 20.901 -6.783 -18.096 1.00 86.44 207 PHE A CA 1
ATOM 1593 C C . PHE A 1 207 ? 22.164 -6.884 -18.949 1.00 86.44 207 PHE A C 1
ATOM 1595 O O . PHE A 1 207 ? 22.093 -7.024 -20.166 1.00 86.44 207 PHE A O 1
ATOM 1602 N N . ASN A 1 208 ? 23.332 -6.950 -18.312 1.00 88.06 208 ASN A N 1
ATOM 1603 C CA . ASN A 1 208 ? 24.606 -7.175 -19.012 1.00 88.06 208 ASN A CA 1
ATOM 1604 C C . ASN A 1 208 ? 24.832 -8.653 -19.394 1.00 88.06 208 ASN A C 1
ATOM 1606 O O . ASN A 1 208 ? 25.780 -8.972 -20.105 1.00 88.06 208 ASN A O 1
ATOM 1610 N N . ALA A 1 209 ? 23.980 -9.573 -18.925 1.00 84.00 209 ALA A N 1
ATOM 1611 C CA . ALA A 1 209 ? 24.112 -11.008 -19.159 1.00 84.00 209 ALA A CA 1
ATOM 1612 C C . ALA A 1 209 ? 22.799 -11.632 -19.649 1.00 84.00 209 ALA A C 1
ATOM 1614 O O . ALA A 1 209 ? 21.725 -11.397 -19.094 1.00 84.00 209 ALA A O 1
ATOM 1615 N N . LYS A 1 210 ? 22.905 -12.504 -20.659 1.00 83.00 210 LYS A N 1
ATOM 1616 C CA . LYS A 1 210 ? 21.765 -13.235 -21.239 1.00 83.00 210 LYS A CA 1
ATOM 1617 C C . LYS A 1 210 ? 21.043 -14.112 -20.213 1.00 83.00 210 LYS A C 1
ATOM 1619 O O . LYS A 1 210 ? 19.819 -14.192 -20.230 1.00 83.00 210 LYS A O 1
ATOM 1624 N N . SER A 1 211 ? 21.791 -14.777 -19.333 1.00 83.31 211 SER A N 1
ATOM 1625 C CA . SER A 1 211 ? 21.230 -15.644 -18.291 1.00 83.31 211 SER A CA 1
ATOM 1626 C C . SER A 1 211 ? 20.340 -14.873 -17.317 1.00 83.31 211 SER A C 1
ATOM 1628 O O . SER A 1 211 ? 19.256 -15.352 -16.992 1.00 83.31 211 SER A O 1
ATOM 1630 N N . GLU A 1 212 ? 20.755 -13.671 -16.910 1.00 84.75 212 GLU A N 1
ATOM 1631 C CA . GLU A 1 212 ? 19.992 -12.818 -15.992 1.00 84.75 212 GLU A CA 1
ATOM 1632 C C . GLU A 1 212 ? 18.715 -12.283 -16.649 1.00 84.75 212 GLU A C 1
ATOM 1634 O O . GLU A 1 212 ? 17.643 -12.385 -16.056 1.00 84.75 212 GLU A O 1
ATOM 1639 N N . ALA A 1 213 ? 18.790 -11.831 -17.908 1.00 81.94 213 ALA A N 1
ATOM 1640 C CA . ALA A 1 213 ? 17.607 -11.404 -18.660 1.00 81.94 213 ALA A CA 1
ATOM 1641 C C . ALA A 1 213 ? 16.568 -12.535 -18.787 1.00 81.94 213 ALA A C 1
ATOM 1643 O O . ALA A 1 213 ? 15.375 -12.333 -18.562 1.00 81.94 213 ALA A O 1
ATOM 1644 N N . ILE A 1 214 ? 17.019 -13.759 -19.092 1.00 80.62 214 ILE A N 1
ATOM 1645 C CA . ILE A 1 214 ? 16.142 -14.938 -19.176 1.00 80.62 214 ILE A CA 1
ATOM 1646 C C . ILE A 1 214 ? 15.553 -15.289 -17.806 1.00 80.62 214 ILE A C 1
ATOM 1648 O O . ILE A 1 214 ? 14.373 -15.627 -17.715 1.00 80.62 214 ILE A O 1
ATOM 1652 N N . LYS A 1 215 ? 16.358 -15.237 -16.739 1.00 81.50 215 LYS A N 1
ATOM 1653 C CA . LYS A 1 215 ? 15.901 -15.512 -15.372 1.00 81.50 215 LYS A CA 1
ATOM 1654 C C . LYS A 1 215 ? 14.808 -14.528 -14.952 1.00 81.50 215 LYS A C 1
ATOM 1656 O O . LYS A 1 215 ? 13.780 -14.968 -14.444 1.00 81.50 215 LYS A O 1
ATOM 1661 N N . PHE A 1 216 ? 14.995 -13.239 -15.233 1.00 83.12 216 PHE A N 1
ATOM 1662 C CA . PHE A 1 216 ? 13.993 -12.200 -15.007 1.00 83.12 216 PHE A CA 1
ATOM 1663 C C . PHE A 1 216 ? 12.693 -12.479 -15.772 1.00 83.12 216 PHE A C 1
ATOM 1665 O O . PHE A 1 216 ? 11.632 -12.563 -15.158 1.00 83.12 216 PHE A O 1
ATOM 1672 N N . LEU A 1 217 ? 12.775 -12.727 -17.085 1.00 80.88 217 LEU A N 1
ATOM 1673 C CA . LEU A 1 217 ? 11.603 -13.020 -17.922 1.00 80.88 217 LEU A CA 1
ATOM 1674 C C . LEU A 1 217 ? 10.828 -14.266 -17.467 1.00 80.88 217 LEU A C 1
ATOM 1676 O O . LEU A 1 217 ? 9.607 -14.328 -17.605 1.00 80.88 217 LEU A O 1
ATOM 1680 N N . ARG A 1 218 ? 11.516 -15.263 -16.904 1.00 81.31 218 ARG A N 1
ATOM 1681 C CA . ARG A 1 218 ? 10.862 -16.440 -16.318 1.00 81.31 218 ARG A CA 1
ATOM 1682 C C . ARG A 1 218 ? 10.136 -16.108 -15.017 1.00 81.31 218 ARG A C 1
ATOM 1684 O O . ARG A 1 218 ? 9.032 -16.601 -14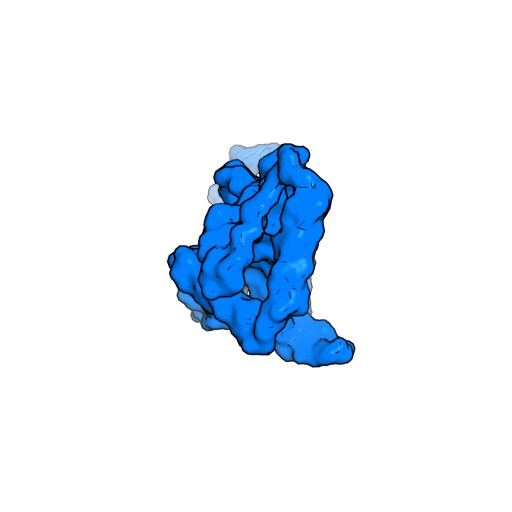.838 1.00 81.31 218 ARG A O 1
ATOM 1691 N N . ALA A 1 219 ? 10.719 -15.278 -14.151 1.00 74.62 219 ALA A N 1
ATOM 1692 C CA . ALA A 1 219 ? 10.111 -14.902 -12.872 1.00 74.62 219 ALA A CA 1
ATOM 1693 C C . ALA A 1 219 ? 8.807 -14.102 -13.050 1.00 74.62 219 ALA A C 1
ATOM 1695 O O . ALA A 1 219 ? 7.823 -14.357 -12.362 1.00 74.62 219 ALA A O 1
ATOM 1696 N N . VAL A 1 220 ? 8.777 -13.187 -14.020 1.00 73.56 220 VAL A N 1
ATOM 1697 C CA . VAL A 1 220 ? 7.613 -12.330 -14.328 1.00 73.56 220 VAL A CA 1
ATOM 1698 C C . VAL A 1 220 ? 6.504 -13.024 -15.130 1.00 73.56 220 VAL A C 1
ATOM 1700 O O . VAL A 1 220 ? 5.403 -12.487 -15.231 1.00 73.56 220 VAL A O 1
ATOM 1703 N N . SER A 1 221 ? 6.777 -14.201 -15.705 1.00 59.38 221 SER A N 1
ATOM 1704 C CA . SER A 1 221 ? 5.797 -15.000 -16.465 1.00 59.38 221 SER A CA 1
ATOM 1705 C C . SER A 1 221 ? 4.959 -15.943 -15.583 1.00 59.38 221 SER A C 1
ATOM 1707 O O . SER A 1 221 ? 4.101 -16.655 -16.107 1.00 59.38 221 SER A O 1
ATOM 1709 N N . THR A 1 222 ? 5.217 -15.964 -14.272 1.00 50.09 222 THR A N 1
ATOM 1710 C CA . THR A 1 222 ? 4.535 -16.779 -13.247 1.00 50.09 222 THR A CA 1
ATOM 1711 C C . THR A 1 222 ? 3.657 -15.936 -12.333 1.00 50.09 222 THR A C 1
ATOM 1713 O O . THR A 1 222 ? 2.521 -16.382 -12.071 1.00 50.09 222 THR A O 1
#